Protein AF-0000000086845018 (afdb_homodimer)

Organism: NCBI:txid72228

Structure (mmCIF, N/CA/C/O backbone):
data_AF-0000000086845018-model_v1
#
loop_
_entity.id
_entity.type
_entity.pdbx_description
1 polymer 'Small secreted protein'
#
loop_
_atom_site.group_PDB
_atom_site.id
_atom_site.type_symbol
_atom_site.label_atom_id
_atom_site.label_alt_id
_atom_site.label_comp_id
_atom_site.label_asym_id
_atom_site.label_entity_id
_atom_site.label_seq_id
_atom_site.pdbx_PDB_ins_code
_atom_site.Cartn_x
_atom_site.Cartn_y
_atom_site.Cartn_z
_atom_site.occupancy
_atom_site.B_iso_or_equiv
_atom_site.auth_seq_id
_atom_site.auth_comp_id
_atom_site.auth_asym_id
_atom_site.auth_atom_id
_atom_site.pdbx_PDB_model_num
ATOM 1 N N . MET A 1 1 ? -62.75 -38.438 -26.125 1 35.56 1 MET A N 1
ATOM 2 C CA . MET A 1 1 ? -61.312 -38.594 -26.266 1 35.56 1 MET A CA 1
ATOM 3 C C . MET A 1 1 ? -60.562 -37.438 -25.562 1 35.56 1 MET A C 1
ATOM 5 O O . MET A 1 1 ? -60.75 -36.281 -25.906 1 35.56 1 MET A O 1
ATOM 9 N N . GLN A 1 2 ? -60.656 -37.469 -24.172 1 40.5 2 GLN A N 1
ATOM 10 C CA . GLN A 1 2 ? -60.094 -36.5 -23.234 1 40.5 2 GLN A CA 1
ATOM 11 C C . GLN A 1 2 ? -58.594 -36.406 -23.438 1 40.5 2 GLN A C 1
ATOM 13 O O . GLN A 1 2 ? -57.875 -37.406 -23.422 1 40.5 2 GLN A O 1
ATOM 18 N N . LEU A 1 3 ? -58.156 -35.562 -24.469 1 45.41 3 LEU A N 1
ATOM 19 C CA . LEU A 1 3 ? -56.781 -35.188 -24.781 1 45.41 3 LEU A CA 1
ATOM 20 C C . LEU A 1 3 ? -56.031 -34.75 -23.547 1 45.41 3 LEU A C 1
ATOM 22 O O . LEU A 1 3 ? -56.406 -33.75 -22.922 1 45.41 3 LEU A O 1
ATOM 26 N N . THR A 1 4 ? -55.562 -35.656 -22.719 1 43.97 4 THR A N 1
ATOM 27 C CA . THR A 1 4 ? -54.656 -35.469 -21.578 1 43.97 4 THR A CA 1
ATOM 28 C C . THR A 1 4 ? -53.406 -34.688 -22 1 43.97 4 THR A C 1
ATOM 30 O O . THR A 1 4 ? -52.625 -35.188 -22.828 1 43.97 4 THR A O 1
ATOM 33 N N . GLN A 1 5 ? -53.469 -33.406 -22.188 1 47.84 5 GLN A N 1
ATOM 34 C CA . GLN A 1 5 ? -52.312 -32.531 -22.391 1 47.84 5 GLN A CA 1
ATOM 35 C C . GLN A 1 5 ? -51.25 -32.781 -21.328 1 47.84 5 GLN A C 1
ATOM 37 O O . GLN A 1 5 ? -51.531 -32.625 -20.125 1 47.84 5 GLN A O 1
ATOM 42 N N . THR A 1 6 ? -50.406 -33.781 -21.531 1 43.41 6 THR A N 1
ATOM 43 C CA . THR A 1 6 ? -49.25 -34 -20.688 1 43.41 6 THR A CA 1
ATOM 44 C C . THR A 1 6 ? -48.344 -32.781 -20.703 1 43.41 6 THR A C 1
ATOM 46 O O . THR A 1 6 ? -47.906 -32.344 -21.766 1 43.41 6 THR A O 1
ATOM 49 N N . LEU A 1 7 ? -48.562 -31.828 -19.828 1 48.97 7 LEU A N 1
ATOM 50 C CA . LEU A 1 7 ? -47.656 -30.719 -19.594 1 48.97 7 LEU A CA 1
ATOM 51 C C . LEU A 1 7 ? -46.25 -31.234 -19.328 1 48.97 7 LEU A C 1
ATOM 53 O O . LEU A 1 7 ? -46.031 -32.031 -18.422 1 48.97 7 LEU A O 1
ATOM 57 N N . LEU A 1 8 ? -45.469 -31.469 -20.391 1 46.47 8 LEU A N 1
ATOM 58 C CA . LEU A 1 8 ? -44.031 -31.766 -20.281 1 46.47 8 LEU A CA 1
ATOM 59 C C . LEU A 1 8 ? -43.344 -30.734 -19.406 1 46.47 8 LEU A C 1
ATOM 61 O O . LEU A 1 8 ? -43.281 -29.562 -19.766 1 46.47 8 LEU A O 1
ATOM 65 N N . ALA A 1 9 ? -43.312 -30.875 -18.062 1 46.66 9 ALA A N 1
ATOM 66 C CA . ALA A 1 9 ? -42.469 -30.062 -17.188 1 46.66 9 ALA A CA 1
ATOM 67 C C . ALA A 1 9 ? -41 -30.219 -17.516 1 46.66 9 ALA A C 1
ATOM 69 O O . ALA A 1 9 ? -40.438 -31.312 -17.391 1 46.66 9 ALA A O 1
ATOM 70 N N . ALA A 1 10 ? -40.5 -29.547 -18.578 1 44.91 10 ALA A N 1
ATOM 71 C CA . ALA A 1 10 ? -39.062 -29.469 -18.766 1 44.91 10 ALA A CA 1
ATOM 72 C C . ALA A 1 10 ? -38.375 -29.062 -17.484 1 44.91 10 ALA A C 1
ATOM 74 O O . ALA A 1 10 ? -38.625 -27.984 -16.938 1 44.91 10 ALA A O 1
ATOM 75 N N . LEU A 1 11 ? -37.938 -30.031 -16.641 1 42.19 11 LEU A N 1
ATOM 76 C CA . LEU A 1 11 ? -37.062 -29.75 -15.516 1 42.19 11 LEU A CA 1
ATOM 77 C C . LEU A 1 11 ? -35.812 -29.016 -15.977 1 42.19 11 LEU A C 1
ATOM 79 O O . LEU A 1 11 ? -35 -29.578 -16.719 1 42.19 11 LEU A O 1
ATOM 83 N N . LEU A 1 12 ? -35.844 -27.734 -16.234 1 43.97 12 LEU A N 1
ATOM 84 C CA . LEU A 1 12 ? -34.594 -26.984 -16.391 1 43.97 12 LEU A CA 1
ATOM 85 C C . LEU A 1 12 ? -33.594 -27.359 -15.297 1 43.97 12 LEU A C 1
ATOM 87 O O . LEU A 1 12 ? -33.844 -27.109 -14.109 1 43.97 12 LEU A O 1
ATOM 91 N N . ALA A 1 13 ? -32.906 -28.516 -15.398 1 39.19 13 ALA A N 1
ATOM 92 C CA . ALA A 1 13 ? -31.75 -28.797 -14.539 1 39.19 13 ALA A CA 1
ATOM 93 C C . ALA A 1 13 ? -30.891 -27.562 -14.336 1 39.19 13 ALA A C 1
ATOM 95 O O . ALA A 1 13 ? -30.469 -26.922 -15.297 1 39.19 13 ALA A O 1
ATOM 96 N N . ALA A 1 14 ? -31.078 -26.828 -13.305 1 45.91 14 ALA A N 1
ATOM 97 C CA . ALA A 1 14 ? -30.125 -25.797 -12.875 1 45.91 14 ALA A CA 1
ATOM 98 C C . ALA A 1 14 ? -28.688 -26.234 -13.109 1 45.91 14 ALA A C 1
ATOM 100 O O . ALA A 1 14 ? -28.25 -27.25 -12.562 1 45.91 14 ALA A O 1
ATOM 101 N N . ILE A 1 15 ? -28.109 -26.25 -14.289 1 44.25 15 ILE A N 1
ATOM 102 C CA . ILE A 1 15 ? -26.656 -26.438 -14.414 1 44.25 15 ILE A CA 1
ATOM 103 C C . ILE A 1 15 ? -25.969 -25.906 -13.156 1 44.25 15 ILE A C 1
ATOM 105 O O . ILE A 1 15 ? -26.172 -24.75 -12.766 1 44.25 15 ILE A O 1
ATOM 109 N N . PRO A 1 16 ? -25.422 -26.766 -12.289 1 45.19 16 PRO A N 1
ATOM 110 C CA . PRO A 1 16 ? -24.672 -26.203 -11.156 1 45.19 16 PRO A CA 1
ATOM 111 C C . PRO A 1 16 ? -23.719 -25.078 -11.578 1 45.19 16 PRO A C 1
ATOM 113 O O . PRO A 1 16 ? -23 -25.219 -12.578 1 45.19 16 PRO A O 1
ATOM 116 N N . ALA A 1 17 ? -24.109 -23.875 -11.5 1 45.34 17 ALA A N 1
ATOM 117 C CA . ALA A 1 17 ? -23.141 -22.781 -11.648 1 45.34 17 ALA A CA 1
ATOM 118 C C . ALA A 1 17 ? -21.75 -23.234 -11.203 1 45.34 17 ALA A C 1
ATOM 120 O O . ALA A 1 17 ? -21.578 -23.75 -10.094 1 45.34 17 ALA A O 1
ATOM 121 N N . LEU A 1 18 ? -20.859 -23.875 -12.039 1 45.5 18 LEU A N 1
ATOM 122 C CA . LEU A 1 18 ? -19.469 -24.047 -11.656 1 45.5 18 LEU A CA 1
ATOM 123 C C . LEU A 1 18 ? -19.062 -23 -10.609 1 45.5 18 LEU A C 1
ATOM 125 O O . LEU A 1 18 ? -19.203 -21.797 -10.836 1 45.5 18 LEU A O 1
ATOM 129 N N . ALA A 1 19 ? -19.172 -23.281 -9.391 1 46.25 19 ALA A N 1
ATOM 130 C CA . ALA A 1 19 ? -18.859 -22.453 -8.227 1 46.25 19 ALA A CA 1
ATOM 131 C C . ALA A 1 19 ? -17.578 -21.656 -8.445 1 46.25 19 ALA A C 1
ATOM 133 O O . ALA A 1 19 ? -16.531 -22.234 -8.781 1 46.25 19 ALA A O 1
ATOM 134 N N . ALA A 1 20 ? -17.562 -20.422 -8.945 1 52.28 20 ALA A N 1
ATOM 135 C CA . ALA A 1 20 ? -16.391 -19.547 -9.016 1 52.28 20 ALA A CA 1
ATOM 136 C C . ALA A 1 20 ? -15.492 -19.734 -7.797 1 52.28 20 ALA A C 1
ATOM 138 O O . ALA A 1 20 ? -15.977 -19.891 -6.676 1 52.28 20 ALA A O 1
ATOM 139 N N . PRO A 1 21 ? -14.25 -20.328 -7.996 1 59.97 21 PRO A N 1
ATOM 140 C CA . PRO A 1 21 ? -13.352 -20.547 -6.867 1 59.97 21 PRO A CA 1
ATOM 141 C C . PRO A 1 21 ? -13.484 -19.484 -5.785 1 59.97 21 PRO A C 1
ATOM 143 O O . PRO A 1 21 ? -13.805 -18.328 -6.09 1 59.97 21 PRO A O 1
ATOM 146 N N . SER A 1 22 ? -13.648 -19.938 -4.602 1 76.62 22 SER A N 1
ATOM 147 C CA . SER A 1 22 ? -13.859 -19.109 -3.416 1 76.62 22 SER A CA 1
ATOM 148 C C . SER A 1 22 ? -12.836 -18 -3.33 1 76.62 22 SER A C 1
ATOM 150 O O . SER A 1 22 ? -11.688 -18.156 -3.762 1 76.62 22 SER A O 1
ATOM 152 N N . GLN A 1 23 ? -13.219 -16.766 -3.336 1 89.12 23 GLN A N 1
ATOM 153 C CA . GLN A 1 23 ? -12.383 -15.594 -3.086 1 89.12 23 GLN A CA 1
ATOM 154 C C . GLN A 1 23 ? -12.453 -15.172 -1.622 1 89.12 23 GLN A C 1
ATOM 156 O O . GLN A 1 23 ? -13.461 -15.391 -0.954 1 89.12 23 GLN A O 1
ATOM 161 N N . LEU A 1 24 ? -11.234 -14.852 -1.092 1 96 24 LEU A N 1
ATOM 162 C CA . LEU A 1 24 ? -11.133 -14.352 0.274 1 96 24 LEU A CA 1
ATOM 163 C C . LEU A 1 24 ? -10.898 -12.844 0.284 1 96 24 LEU A C 1
ATOM 165 O O . LEU A 1 24 ? -9.875 -12.367 -0.208 1 96 24 LEU A O 1
ATOM 169 N N . SER A 1 25 ? -11.906 -12.148 0.771 1 97.62 25 SER A N 1
ATOM 170 C CA . SER A 1 25 ? -11.656 -10.719 0.967 1 97.62 25 SER A CA 1
ATOM 171 C C . SER A 1 25 ? -10.648 -10.484 2.088 1 97.62 25 SER A C 1
ATOM 173 O O . SER A 1 25 ? -10.828 -10.977 3.203 1 97.62 25 SER A O 1
ATOM 175 N N . MET A 1 26 ? -9.648 -9.633 1.806 1 98.56 26 MET A N 1
ATOM 176 C CA . MET A 1 26 ? -8.625 -9.359 2.809 1 98.56 26 MET A CA 1
ATOM 177 C C . MET A 1 26 ? -8.93 -8.07 3.566 1 98.56 26 MET A C 1
ATOM 179 O O . MET A 1 26 ? -8.164 -7.656 4.438 1 98.56 26 MET A O 1
ATOM 183 N N . MET A 1 27 ? -10.078 -7.488 3.273 1 98.5 27 MET A N 1
ATOM 184 C CA . MET A 1 27 ? -10.445 -6.27 3.992 1 98.5 27 MET A CA 1
ATOM 185 C C . MET A 1 27 ? -10.883 -6.59 5.418 1 98.5 27 MET A C 1
ATOM 187 O O . MET A 1 27 ? -11.57 -7.586 5.652 1 98.5 27 MET A O 1
ATOM 191 N N . ALA A 1 28 ? -10.422 -5.762 6.305 1 98.06 28 ALA A N 1
ATOM 192 C CA . ALA A 1 28 ? -10.828 -5.93 7.695 1 98.06 28 ALA A CA 1
ATOM 193 C C . ALA A 1 28 ? -12.25 -5.418 7.922 1 98.06 28 ALA A C 1
ATOM 195 O O . ALA A 1 28 ? -12.648 -4.41 7.34 1 98.06 28 ALA A O 1
ATOM 196 N N . ALA A 1 29 ? -12.93 -6.18 8.797 1 96.06 29 ALA A N 1
ATOM 197 C CA . ALA A 1 29 ? -14.219 -5.672 9.273 1 96.06 29 ALA A CA 1
ATOM 198 C C . ALA A 1 29 ? -14.023 -4.641 10.375 1 96.06 29 ALA A C 1
ATOM 200 O O . ALA A 1 29 ? -14.227 -4.938 11.555 1 96.06 29 ALA A O 1
ATOM 201 N N . ALA A 1 30 ? -13.672 -3.479 10.062 1 97.31 30 ALA A N 1
ATOM 202 C CA . ALA A 1 30 ? -13.359 -2.398 10.992 1 97.31 30 ALA A CA 1
ATOM 203 C C . ALA A 1 30 ? -13.602 -1.034 10.352 1 97.31 30 ALA A C 1
ATOM 205 O O . ALA A 1 30 ? -13.664 -0.92 9.125 1 97.31 30 ALA A O 1
ATOM 206 N N . PRO A 1 31 ? -13.82 0.005 11.188 1 97.19 31 PRO A N 1
ATOM 207 C CA . PRO A 1 31 ? -13.945 1.344 10.602 1 97.19 31 PRO A CA 1
ATOM 208 C C . PRO A 1 31 ? -12.688 1.777 9.844 1 97.19 31 PRO A C 1
ATOM 210 O O . PRO A 1 31 ? -11.594 1.281 10.125 1 97.19 31 PRO A O 1
ATOM 213 N N . GLU A 1 32 ? -12.922 2.668 8.891 1 98.19 32 GLU A N 1
ATOM 214 C CA . GLU A 1 32 ? -11.773 3.289 8.242 1 98.19 32 GLU A CA 1
ATOM 215 C C . GLU A 1 32 ? -10.883 4.004 9.258 1 98.19 32 GLU A C 1
ATOM 217 O O . GLU A 1 32 ? -11.383 4.621 10.203 1 98.19 32 GLU A O 1
ATOM 222 N N . TRP A 1 33 ? -9.594 3.883 9.008 1 98.75 33 TRP A N 1
ATOM 223 C CA . TRP A 1 33 ? -8.641 4.699 9.758 1 98.75 33 TRP A CA 1
ATOM 224 C C . TRP A 1 33 ? -8.523 6.094 9.148 1 98.75 33 TRP A C 1
ATOM 226 O O . TRP A 1 33 ? -8.422 6.238 7.93 1 98.75 33 TRP A O 1
ATOM 236 N N . THR A 1 34 ? -8.523 7.094 10.008 1 98.62 34 THR A N 1
ATOM 237 C CA . THR A 1 34 ? -8.273 8.453 9.539 1 98.62 34 THR A CA 1
ATOM 238 C C . THR A 1 34 ? -6.844 8.883 9.859 1 98.62 34 THR A C 1
ATOM 240 O O . THR A 1 34 ? -6.371 8.703 10.984 1 98.62 34 THR A O 1
ATOM 243 N N . ILE A 1 35 ? -6.156 9.328 8.797 1 98.81 35 ILE A N 1
ATOM 244 C CA . ILE A 1 35 ? -4.883 10.008 8.992 1 98.81 35 ILE A CA 1
ATOM 245 C C . ILE A 1 35 ? -5.129 11.5 9.227 1 98.81 35 ILE A C 1
ATOM 247 O O . ILE A 1 35 ? -5.547 12.219 8.312 1 98.81 35 ILE A O 1
ATOM 251 N N . GLU A 1 36 ? -4.797 11.906 10.461 1 98.62 36 GLU A N 1
ATOM 252 C CA . GLU A 1 36 ? -5.184 13.25 10.867 1 98.62 36 GLU A CA 1
ATOM 253 C C . GLU A 1 36 ? -3.996 14.211 10.805 1 98.62 36 GLU A C 1
ATOM 255 O O . GLU A 1 36 ? -2.881 13.852 11.188 1 98.62 36 GLU A O 1
ATOM 260 N N . LYS A 1 37 ? -4.309 15.414 10.273 1 98.31 37 LYS A N 1
ATOM 261 C CA . LYS A 1 37 ? -3.404 16.562 10.32 1 98.31 37 LYS A CA 1
ATOM 262 C C . LYS A 1 37 ? -2.049 16.219 9.711 1 98.31 37 LYS A C 1
ATOM 264 O O . LYS A 1 37 ? -1.006 16.562 10.273 1 98.31 37 LYS A O 1
ATOM 269 N N . LEU A 1 38 ? -2.109 15.547 8.609 1 98.62 38 LEU A N 1
ATOM 270 C CA . LEU A 1 38 ? -0.862 15.156 7.969 1 98.62 38 LEU A CA 1
ATOM 271 C C . LEU A 1 38 ? -0.199 16.344 7.293 1 98.62 38 LEU A C 1
ATOM 273 O O . LEU A 1 38 ? -0.868 17.141 6.617 1 98.62 38 LEU A O 1
ATOM 277 N N . SER A 1 39 ? 1.074 16.484 7.48 1 98.81 39 SER A N 1
ATOM 278 C CA . SER A 1 39 ? 1.925 17.422 6.77 1 98.81 39 SER A CA 1
ATOM 279 C C . SER A 1 39 ? 3.312 16.844 6.52 1 98.81 39 SER A C 1
ATOM 281 O O . SER A 1 39 ? 3.734 15.914 7.207 1 98.81 39 SER A O 1
ATOM 283 N N . ARG A 1 40 ? 3.941 17.328 5.535 1 98.81 40 ARG A N 1
ATOM 284 C CA . ARG A 1 40 ? 5.332 16.984 5.25 1 98.81 40 ARG A CA 1
ATOM 285 C C . ARG A 1 40 ? 6.203 18.234 5.188 1 98.81 40 ARG A C 1
ATOM 287 O O . ARG A 1 40 ? 5.902 19.172 4.449 1 98.81 40 ARG A O 1
ATOM 294 N N . ALA A 1 41 ? 7.234 18.203 5.973 1 98.31 41 ALA A N 1
ATOM 295 C CA . ALA A 1 41 ? 8.234 19.266 5.918 1 98.31 41 ALA A CA 1
ATOM 296 C C . ALA A 1 41 ? 9.594 18.734 5.48 1 98.31 41 ALA A C 1
ATOM 298 O O . ALA A 1 41 ? 10.062 17.719 6.004 1 98.31 41 ALA A O 1
ATOM 299 N N . CYS A 1 42 ? 10.156 19.453 4.504 1 97.81 42 CYS A N 1
ATOM 300 C CA . CYS A 1 42 ? 11.492 19.094 4.055 1 97.81 42 CYS A CA 1
ATOM 301 C C . CYS A 1 42 ? 12.477 20.219 4.332 1 97.81 42 CYS A C 1
ATOM 303 O O . CYS A 1 42 ? 12.141 21.406 4.168 1 97.81 42 CYS A O 1
ATOM 305 N N . ILE A 1 43 ? 13.641 19.797 4.801 1 95.44 43 ILE A N 1
ATOM 306 C CA . ILE A 1 43 ? 14.648 20.797 5.094 1 95.44 43 ILE A CA 1
ATOM 307 C C . ILE A 1 43 ? 15.297 21.266 3.793 1 95.44 43 ILE A C 1
ATOM 309 O O . ILE A 1 43 ? 14.992 20.75 2.717 1 95.44 43 ILE A O 1
ATOM 313 N N . LYS A 1 44 ? 16.188 22.188 4.031 1 87 44 LYS A N 1
ATOM 314 C CA . LYS A 1 44 ? 16.844 22.797 2.873 1 87 44 LYS A CA 1
ATOM 315 C C . LYS A 1 44 ? 17.578 21.75 2.045 1 87 44 LYS A C 1
ATOM 317 O O . LYS A 1 44 ? 18.141 20.797 2.596 1 87 44 LYS A O 1
ATOM 322 N N . HIS A 1 45 ? 17.547 21.766 0.815 1 91.94 45 HIS A N 1
ATOM 323 C CA . HIS A 1 45 ? 18.156 20.953 -0.225 1 91.94 45 HIS A CA 1
ATOM 324 C C . HIS A 1 45 ? 17.531 19.562 -0.266 1 91.94 45 HIS A C 1
ATOM 326 O O . HIS A 1 45 ? 18.125 18.625 -0.829 1 91.94 45 HIS A O 1
ATOM 332 N N . ASP A 1 46 ? 16.391 19.359 0.448 1 96.69 46 ASP A N 1
ATOM 333 C CA . ASP A 1 46 ? 15.594 18.156 0.311 1 96.69 46 ASP A CA 1
ATOM 334 C C . ASP A 1 46 ? 16.391 16.906 0.714 1 96.69 46 ASP A C 1
ATOM 336 O O . ASP A 1 46 ? 16.328 15.875 0.048 1 96.69 46 ASP A O 1
ATOM 340 N N . GLU A 1 47 ? 17.266 17.016 1.816 1 96.94 47 GLU A N 1
ATOM 341 C CA . GLU A 1 47 ? 18.062 15.898 2.32 1 96.94 47 GLU A CA 1
ATOM 342 C C . GLU A 1 47 ? 17.281 15.055 3.314 1 96.94 47 GLU A C 1
ATOM 344 O O . GLU A 1 47 ? 17.609 13.891 3.553 1 96.94 47 GLU A O 1
ATOM 349 N N . LEU A 1 48 ? 16.328 15.781 3.908 1 98.06 48 LEU A N 1
ATOM 350 C CA . LEU A 1 48 ? 15.531 15.172 4.961 1 98.06 48 LEU A CA 1
ATOM 351 C C . LEU A 1 48 ? 14.102 15.711 4.941 1 98.06 48 LEU A C 1
ATOM 353 O O . LEU A 1 48 ? 13.898 16.922 4.879 1 98.06 48 LEU A O 1
ATOM 357 N N . CYS A 1 49 ? 13.141 14.828 4.938 1 98.69 49 CYS A N 1
ATOM 358 C CA . CYS A 1 49 ? 11.742 15.211 5.078 1 98.69 49 CYS A CA 1
ATOM 359 C C . CYS A 1 49 ? 11.109 14.547 6.293 1 98.69 49 CYS A C 1
ATOM 361 O O . CYS A 1 49 ? 11.391 13.383 6.578 1 98.69 49 CYS A O 1
ATOM 363 N N . THR A 1 50 ? 10.32 15.281 6.977 1 98.69 50 THR A N 1
ATOM 364 C CA . THR A 1 50 ? 9.57 14.75 8.109 1 98.69 50 THR A CA 1
ATOM 365 C C . THR A 1 50 ? 8.07 14.781 7.828 1 98.69 50 THR A C 1
ATOM 367 O O . THR A 1 50 ? 7.504 15.852 7.57 1 98.69 50 THR A O 1
ATOM 370 N N . TRP A 1 51 ? 7.48 13.625 7.805 1 98.88 51 TRP A N 1
ATOM 371 C CA . TRP A 1 51 ? 6.027 13.484 7.797 1 98.88 51 TRP A CA 1
ATOM 372 C C . TRP A 1 51 ? 5.469 13.508 9.211 1 98.88 51 TRP A C 1
ATOM 374 O O . TRP A 1 51 ? 5.91 12.742 10.078 1 98.88 51 TRP A O 1
ATOM 384 N N . THR A 1 52 ? 4.52 14.391 9.43 1 98.94 52 THR A N 1
ATOM 385 C CA . THR A 1 52 ? 3.869 14.5 10.734 1 98.94 52 THR A CA 1
ATOM 386 C C . THR A 1 52 ? 2.365 14.273 10.609 1 98.94 52 THR A C 1
ATOM 388 O O . THR A 1 52 ? 1.705 14.898 9.781 1 98.94 52 THR A O 1
ATOM 391 N N . PHE A 1 53 ? 1.863 13.352 11.406 1 98.88 53 PHE A N 1
ATOM 392 C CA . PHE A 1 53 ? 0.436 13.055 11.375 1 98.88 53 PHE A CA 1
ATOM 393 C C . PHE A 1 53 ? 0.015 12.289 12.625 1 98.88 53 PHE A C 1
ATOM 395 O O . PHE A 1 53 ? 0.844 11.984 13.484 1 98.88 53 PHE A O 1
ATOM 402 N N . ALA A 1 54 ? -1.309 12.055 12.734 1 98.88 54 ALA A N 1
ATOM 403 C CA . ALA A 1 54 ? -1.856 11.188 13.773 1 98.88 54 ALA A CA 1
ATOM 404 C C . ALA A 1 54 ? -2.701 10.07 13.172 1 98.88 54 ALA A C 1
ATOM 406 O O . ALA A 1 54 ? -3.387 10.273 12.172 1 98.88 54 ALA A O 1
ATOM 407 N N . ILE A 1 55 ? -2.59 8.953 13.82 1 98.81 55 ILE A N 1
ATOM 408 C CA . ILE A 1 55 ? -3.32 7.77 13.375 1 98.81 55 ILE A CA 1
ATOM 409 C C . ILE A 1 55 ? -4.551 7.562 14.25 1 98.81 55 ILE A C 1
ATOM 411 O O . ILE A 1 55 ? -4.43 7.336 15.461 1 98.81 55 ILE A O 1
ATOM 415 N N . ASN A 1 56 ? -5.695 7.695 13.617 1 98.56 56 ASN A N 1
ATOM 416 C CA . ASN A 1 56 ? -6.977 7.445 14.273 1 98.56 56 ASN A CA 1
ATOM 417 C C . ASN A 1 56 ? -7.68 6.23 13.688 1 98.56 56 ASN A C 1
ATOM 419 O O . ASN A 1 56 ? -8.383 6.344 12.68 1 98.56 56 ASN A O 1
ATOM 423 N N . ASN A 1 57 ? -7.473 5.137 14.352 1 98.12 57 ASN A N 1
ATOM 424 C CA . ASN A 1 57 ? -8.102 3.92 13.852 1 98.12 57 ASN A CA 1
ATOM 425 C C . ASN A 1 57 ? -9.531 3.768 14.383 1 98.12 57 ASN A C 1
ATOM 427 O O . ASN A 1 57 ? -10.203 2.777 14.086 1 98.12 57 ASN A O 1
ATOM 431 N N . ARG A 1 58 ? -9.93 4.613 15.141 1 96.38 58 ARG A N 1
ATOM 432 C CA . ARG A 1 58 ? -11.281 4.758 15.664 1 96.38 58 ARG A CA 1
ATOM 433 C C . ARG A 1 58 ? -11.617 3.629 16.641 1 96.38 58 ARG A C 1
ATOM 435 O O . ARG A 1 58 ? -12.789 3.336 16.875 1 96.38 58 ARG A O 1
ATOM 442 N N . GLN A 1 59 ? -10.609 2.916 17.078 1 96.06 59 GLN A N 1
ATOM 443 C CA . GLN A 1 59 ? -10.828 1.807 18 1 96.06 59 GLN A CA 1
ATOM 444 C C . GLN A 1 59 ? -9.969 1.954 19.25 1 96.06 59 GLN A C 1
ATOM 446 O O . GLN A 1 59 ? -10.109 1.183 20.203 1 96.06 59 GLN A O 1
ATOM 451 N N . SER A 1 60 ? -9.086 2.789 19.281 1 95.75 60 SER A N 1
ATOM 452 C CA . SER A 1 60 ? -8.188 3.09 20.391 1 95.75 60 SER A CA 1
ATOM 453 C C . SER A 1 60 ? -7.754 4.551 20.375 1 95.75 60 SER A C 1
ATOM 455 O O . SER A 1 60 ? -8.195 5.324 19.516 1 95.75 60 SER A O 1
ATOM 457 N N . ALA A 1 61 ? -6.965 4.988 21.375 1 97.06 61 ALA A N 1
ATOM 458 C CA . ALA A 1 61 ? -6.484 6.367 21.438 1 97.06 61 ALA A CA 1
ATOM 459 C C . ALA A 1 61 ? -5.734 6.75 20.172 1 97.06 61 ALA A C 1
ATOM 461 O O . ALA A 1 61 ? -5.023 5.926 19.578 1 97.06 61 ALA A O 1
ATOM 462 N N . VAL A 1 62 ? -5.977 7.949 19.75 1 98.38 62 VAL A N 1
ATOM 463 C CA . VAL A 1 62 ? -5.277 8.492 18.594 1 98.38 62 VAL A CA 1
ATOM 464 C C . VAL A 1 62 ? -3.771 8.508 18.859 1 98.38 62 VAL A C 1
ATOM 466 O O . VAL A 1 62 ? -3.332 8.875 19.953 1 98.38 62 VAL A O 1
ATOM 469 N N . THR A 1 63 ? -2.908 8.078 17.891 1 98.81 63 THR A N 1
ATOM 470 C CA . THR A 1 63 ? -1.463 7.973 18.062 1 98.81 63 THR A CA 1
ATOM 471 C C . THR A 1 63 ? -0.744 8.992 17.172 1 98.81 63 THR A C 1
ATOM 473 O O . THR A 1 63 ? -0.808 8.906 15.945 1 98.81 63 THR A O 1
ATOM 476 N N . PRO A 1 64 ? -0.063 9.984 17.781 1 98.88 64 PRO A N 1
ATOM 477 C CA . PRO A 1 64 ? 0.777 10.844 16.953 1 98.88 64 PRO A CA 1
ATOM 478 C C . PRO A 1 64 ? 1.941 10.102 16.297 1 98.88 64 PRO A C 1
ATOM 480 O O . PRO A 1 64 ? 2.469 9.148 16.891 1 98.88 64 PRO A O 1
ATOM 483 N N . CYS A 1 65 ? 2.369 10.547 15.164 1 98.88 65 CYS A N 1
ATOM 484 C CA . CYS A 1 65 ? 3.428 9.852 14.438 1 98.88 65 CYS A CA 1
ATOM 485 C C . CYS A 1 65 ? 4.309 10.844 13.688 1 98.88 65 CYS A C 1
ATOM 487 O O . CYS A 1 65 ? 3.809 11.789 13.078 1 98.88 65 CYS A O 1
ATOM 489 N N . LYS A 1 66 ? 5.594 10.641 13.75 1 98.88 66 LYS A N 1
ATOM 490 C CA . LYS A 1 66 ? 6.594 11.25 12.875 1 98.88 66 LYS A CA 1
ATOM 491 C C . LYS A 1 66 ? 7.324 10.195 12.055 1 98.88 66 LYS A C 1
ATOM 493 O O . LYS A 1 66 ? 7.797 9.195 12.594 1 98.88 66 LYS A O 1
ATOM 498 N N . HIS A 1 67 ? 7.332 10.391 10.805 1 98.81 67 HIS A N 1
ATOM 499 C CA . HIS A 1 67 ? 8.023 9.523 9.852 1 98.81 67 HIS A CA 1
ATOM 500 C C . HIS A 1 67 ? 9.07 10.305 9.062 1 98.81 67 HIS A C 1
ATOM 502 O O . HIS A 1 67 ? 8.727 11.117 8.203 1 98.81 67 HIS A O 1
ATOM 508 N N . VAL A 1 68 ? 10.344 10 9.367 1 98.69 68 VAL A N 1
ATOM 509 C CA . VAL A 1 68 ? 11.453 10.742 8.781 1 98.69 68 VAL A CA 1
ATOM 510 C C . VAL A 1 68 ? 12.016 9.977 7.586 1 98.69 68 VAL A C 1
ATOM 512 O O . VAL A 1 68 ? 12.289 8.773 7.68 1 98.69 68 VAL A O 1
ATOM 515 N N . VAL A 1 69 ? 12.133 10.68 6.48 1 98.56 69 VAL A N 1
ATOM 516 C CA . VAL A 1 69 ? 12.656 10.109 5.238 1 98.56 69 VAL A CA 1
ATOM 517 C C . VAL A 1 69 ? 13.93 10.859 4.832 1 98.56 69 VAL A C 1
ATOM 519 O O . VAL A 1 69 ? 13.914 12.078 4.68 1 98.56 69 VAL A O 1
ATOM 522 N N . LYS A 1 70 ? 14.977 10.133 4.633 1 97.88 70 LYS A N 1
ATOM 523 C CA . LYS A 1 70 ? 16.25 10.703 4.219 1 97.88 70 LYS A CA 1
ATOM 524 C C . LYS A 1 70 ? 16.484 10.516 2.719 1 97.88 70 LYS A C 1
ATOM 526 O O . LYS A 1 70 ? 16.031 9.531 2.137 1 97.88 70 LYS A O 1
ATOM 531 N N . ALA A 1 71 ? 17.219 11.469 2.188 1 97.75 71 ALA A N 1
ATOM 532 C CA . ALA A 1 71 ? 17.672 11.297 0.811 1 97.75 71 ALA A CA 1
ATOM 533 C C . ALA A 1 71 ? 18.547 10.055 0.677 1 97.75 71 ALA A C 1
ATOM 535 O O . ALA A 1 71 ? 19.188 9.633 1.644 1 97.75 71 ALA A O 1
ATOM 536 N N . THR A 1 72 ? 18.438 9.43 -0.475 1 94.81 72 THR A N 1
ATOM 537 C CA . THR A 1 72 ? 19.359 8.352 -0.84 1 94.81 72 THR A CA 1
ATOM 538 C C . THR A 1 72 ? 20.312 8.797 -1.933 1 94.81 72 THR A C 1
ATOM 540 O O . THR A 1 72 ? 20.297 9.961 -2.35 1 94.81 72 THR A O 1
ATOM 543 N N . LYS A 1 73 ? 21.172 7.922 -2.34 1 92.44 73 LYS A N 1
ATOM 544 C CA . LYS A 1 73 ? 22.094 8.219 -3.434 1 92.44 73 LYS A CA 1
ATOM 545 C C . LYS A 1 73 ? 21.328 8.531 -4.719 1 92.44 73 LYS A C 1
ATOM 547 O O . LYS A 1 73 ? 21.812 9.297 -5.562 1 92.44 73 LYS A O 1
ATOM 552 N N . ASP A 1 74 ? 20.062 7.969 -4.797 1 92.75 74 ASP A N 1
ATOM 553 C CA . ASP A 1 74 ? 19.375 7.996 -6.086 1 92.75 74 ASP A CA 1
ATOM 554 C C . ASP A 1 74 ? 18.172 8.938 -6.043 1 92.75 74 ASP A C 1
ATOM 556 O O . ASP A 1 74 ? 17.562 9.219 -7.078 1 92.75 74 ASP A O 1
ATOM 560 N N . ALA A 1 75 ? 17.891 9.359 -4.832 1 96.31 75 ALA A N 1
ATOM 561 C CA . ALA A 1 75 ? 16.656 10.148 -4.742 1 96.31 75 ALA A CA 1
ATOM 562 C C . ALA A 1 75 ? 16.734 11.156 -3.602 1 96.31 75 ALA A C 1
ATOM 564 O O . ALA A 1 75 ? 17.234 10.844 -2.518 1 96.31 75 ALA A O 1
ATOM 565 N N . ARG A 1 76 ? 16.234 12.414 -3.928 1 97.75 76 ARG A N 1
ATOM 566 C CA . ARG A 1 76 ? 16.031 13.367 -2.84 1 97.75 76 ARG A CA 1
ATOM 567 C C . ARG A 1 76 ? 15 12.844 -1.847 1 97.75 76 ARG A C 1
ATOM 569 O O . ARG A 1 76 ? 14.195 11.969 -2.184 1 97.75 76 ARG A O 1
ATOM 576 N N . ALA A 1 77 ? 14.961 13.375 -0.628 1 98.5 77 ALA A N 1
ATOM 577 C CA . ALA A 1 77 ? 14.141 12.852 0.46 1 98.5 77 ALA A CA 1
ATOM 578 C C . ALA A 1 77 ? 12.656 12.883 0.098 1 98.5 77 ALA A C 1
ATOM 580 O O . ALA A 1 77 ? 11.914 11.961 0.425 1 98.5 77 ALA A O 1
ATOM 581 N N . SER A 1 78 ? 12.219 13.938 -0.557 1 98.38 78 SER A N 1
ATOM 582 C CA . SER A 1 78 ? 10.805 14.078 -0.905 1 98.38 78 SER A CA 1
ATOM 583 C C . SER A 1 78 ? 10.375 13.008 -1.904 1 98.38 78 SER A C 1
ATOM 585 O O . SER A 1 78 ? 9.18 12.82 -2.145 1 98.38 78 SER A O 1
ATOM 587 N N . ARG A 1 79 ? 11.367 12.32 -2.494 1 97.94 79 ARG A N 1
ATOM 588 C CA . ARG A 1 79 ? 11.055 11.32 -3.516 1 97.94 79 ARG A CA 1
ATOM 589 C C . ARG A 1 79 ? 11.711 9.984 -3.193 1 97.94 79 ARG A C 1
ATOM 591 O O . ARG A 1 79 ? 11.953 9.18 -4.094 1 97.94 79 ARG A O 1
ATOM 598 N N . ALA A 1 80 ? 12.133 9.805 -1.965 1 97.56 80 ALA A N 1
ATOM 599 C CA . ALA A 1 80 ? 12.805 8.578 -1.542 1 97.56 80 ALA A CA 1
ATOM 600 C C . ALA A 1 80 ? 11.852 7.668 -0.771 1 97.56 80 ALA A C 1
ATOM 602 O O . ALA A 1 80 ? 10.859 8.133 -0.205 1 97.56 80 ALA A O 1
ATOM 603 N N . ASN A 1 81 ? 12.062 6.355 -0.874 1 96.56 81 ASN A N 1
ATOM 604 C CA . ASN A 1 81 ? 11.414 5.438 0.056 1 96.56 81 ASN A CA 1
ATOM 605 C C . ASN A 1 81 ? 11.891 5.656 1.488 1 96.56 81 ASN A C 1
ATOM 607 O O . ASN A 1 81 ? 13.047 6.016 1.711 1 96.56 81 ASN A O 1
ATOM 611 N N . GLY A 1 82 ? 11.016 5.508 2.396 1 97.44 82 GLY A N 1
ATOM 612 C CA . GLY A 1 82 ? 11.359 5.805 3.777 1 97.44 82 GLY A CA 1
ATOM 613 C C . GLY A 1 82 ? 10.984 4.688 4.734 1 97.44 82 GLY A C 1
ATOM 614 O O . GLY A 1 82 ? 10.078 3.904 4.461 1 97.44 82 GLY A O 1
ATOM 615 N N . GLY A 1 83 ? 11.664 4.762 5.965 1 96.12 83 GLY A N 1
ATOM 616 C CA . GLY A 1 83 ? 11.336 3.867 7.066 1 96.12 83 GLY A CA 1
ATOM 617 C C . GLY A 1 83 ? 12.227 2.641 7.129 1 96.12 83 GLY A C 1
ATOM 618 O O . GLY A 1 83 ? 13.234 2.562 6.422 1 96.12 83 GLY A O 1
ATOM 619 N N . PRO A 1 84 ? 11.852 1.788 8.094 1 97.19 84 PRO A N 1
ATOM 620 C CA . PRO A 1 84 ? 10.625 1.861 8.898 1 97.19 84 PRO A CA 1
ATOM 621 C C . PRO A 1 84 ? 10.734 2.855 10.047 1 97.19 84 PRO A C 1
ATOM 623 O O . PRO A 1 84 ? 11.82 3.061 10.594 1 97.19 84 PRO A O 1
ATOM 626 N N . SER A 1 85 ? 9.586 3.557 10.383 1 98.56 85 SER A N 1
ATOM 627 C CA . SER A 1 85 ? 9.391 4.312 11.617 1 98.56 85 SER A CA 1
ATOM 628 C C . SER A 1 85 ? 8.445 3.584 12.57 1 98.56 85 SER A C 1
ATOM 630 O O . SER A 1 85 ? 7.5 2.922 12.125 1 98.56 85 SER A O 1
ATOM 632 N N . THR A 1 86 ? 8.711 3.721 13.875 1 98.44 86 THR A N 1
ATOM 633 C CA . THR A 1 86 ? 7.816 3.186 14.891 1 98.44 86 THR A CA 1
ATOM 634 C C . THR A 1 86 ? 7.004 4.305 15.531 1 98.44 86 THR A C 1
ATOM 636 O O . THR A 1 86 ? 7.562 5.289 16.016 1 98.44 86 THR A O 1
ATOM 639 N N . CYS A 1 87 ? 5.695 4.145 15.516 1 98.69 87 CYS A N 1
ATOM 640 C CA . CYS A 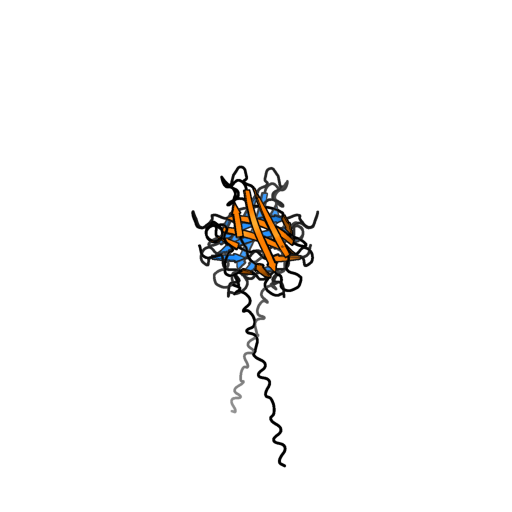1 87 ? 4.75 5.051 16.156 1 98.69 87 CYS A CA 1
ATOM 641 C C . CYS A 1 87 ? 3.822 4.293 17.094 1 98.69 87 CYS A C 1
ATOM 643 O O . CYS A 1 87 ? 2.744 3.854 16.688 1 98.69 87 CYS A O 1
ATOM 645 N N . GLY A 1 88 ? 4.141 4.293 18.359 1 98.19 88 GLY A N 1
ATOM 646 C CA . GLY A 1 88 ? 3.355 3.428 19.219 1 98.19 88 GLY A CA 1
ATOM 647 C C . GLY A 1 88 ? 3.305 1.99 18.734 1 98.19 88 GLY A C 1
ATOM 648 O O . GLY A 1 88 ? 4.344 1.38 18.469 1 98.19 88 GLY A O 1
ATOM 649 N N . ASP A 1 89 ? 2.139 1.514 18.5 1 97.69 89 ASP A N 1
ATOM 650 C CA . ASP A 1 89 ? 1.936 0.135 18.062 1 97.69 89 ASP A CA 1
ATOM 651 C C . ASP A 1 89 ? 2.043 0.018 16.547 1 97.69 89 ASP A C 1
ATOM 653 O O . ASP A 1 89 ? 1.825 -1.058 15.992 1 97.69 89 ASP A O 1
ATOM 657 N N . TYR A 1 90 ? 2.385 1.115 15.922 1 98.69 90 TYR A N 1
ATOM 658 C CA . TYR A 1 90 ? 2.377 1.123 14.469 1 98.69 90 TYR A CA 1
ATOM 659 C C . TYR A 1 90 ? 3.797 1.122 13.914 1 98.69 90 TYR A C 1
ATOM 661 O O . TYR A 1 90 ? 4.707 1.698 14.516 1 98.69 90 TYR A O 1
ATOM 669 N N . THR A 1 91 ? 3.977 0.451 12.797 1 98.69 91 THR A N 1
ATOM 670 C CA . THR A 1 91 ? 5.141 0.598 11.93 1 98.69 91 THR A CA 1
ATOM 671 C C . THR A 1 91 ? 4.762 1.308 10.633 1 98.69 91 THR A C 1
ATOM 673 O O . THR A 1 91 ? 3.75 0.977 10.008 1 98.69 91 THR A O 1
ATOM 676 N N . VAL A 1 92 ? 5.574 2.311 10.234 1 98.88 92 VAL A N 1
ATOM 677 C CA . VAL A 1 92 ? 5.289 3.105 9.047 1 98.88 92 VAL A CA 1
ATOM 678 C C . VAL A 1 92 ? 6.453 3.006 8.062 1 98.88 92 VAL A C 1
ATOM 680 O O . VAL A 1 92 ? 7.613 3.184 8.445 1 98.88 92 VAL A O 1
ATOM 683 N N . THR A 1 93 ? 6.172 2.59 6.816 1 98.44 93 THR A N 1
ATOM 684 C CA . THR A 1 93 ? 7.082 2.725 5.684 1 98.44 93 THR A CA 1
ATOM 685 C C . THR A 1 93 ? 6.449 3.559 4.574 1 98.44 93 THR A C 1
ATOM 687 O O . THR A 1 93 ? 5.25 3.848 4.617 1 98.44 93 THR A O 1
ATOM 690 N N . SER A 1 94 ? 7.285 4.031 3.676 1 98.38 94 SER A N 1
ATOM 691 C CA . SER A 1 94 ? 6.746 4.824 2.576 1 98.38 94 SER A CA 1
ATOM 692 C C . SER A 1 94 ? 7.484 4.543 1.273 1 98.38 94 SER A C 1
ATOM 694 O O . SER A 1 94 ? 8.641 4.121 1.29 1 98.38 94 SER A O 1
ATOM 696 N N . GLY A 1 95 ? 6.758 4.66 0.209 1 96.94 95 GLY A N 1
ATOM 697 C CA . GLY A 1 95 ? 7.301 4.586 -1.137 1 96.94 95 GLY A CA 1
ATOM 698 C C . GLY A 1 95 ? 6.785 5.684 -2.049 1 96.94 95 GLY A C 1
ATOM 699 O O . GLY A 1 95 ? 5.59 5.988 -2.051 1 96.94 95 GLY A O 1
ATOM 700 N N . TRP A 1 96 ? 7.73 6.324 -2.799 1 97.81 96 TRP A N 1
ATOM 701 C CA . TRP A 1 96 ? 7.391 7.367 -3.758 1 97.81 96 TRP A CA 1
ATOM 702 C C . TRP A 1 96 ? 7.285 6.797 -5.168 1 97.81 96 TRP A C 1
ATOM 704 O O . TRP A 1 96 ? 8.039 5.895 -5.539 1 97.81 96 TRP A O 1
ATOM 714 N N . SER A 1 97 ? 6.355 7.344 -5.91 1 96.56 97 SER A N 1
ATOM 715 C CA . SER A 1 97 ? 6.184 6.945 -7.301 1 96.56 97 SER A CA 1
ATOM 716 C C . SER A 1 97 ? 6.016 8.156 -8.211 1 96.56 97 SER A C 1
ATOM 718 O O . SER A 1 97 ? 5.219 9.055 -7.918 1 96.56 97 SER A O 1
ATOM 720 N N . GLY A 1 98 ? 6.758 8.195 -9.281 1 96.25 98 GLY A N 1
ATOM 721 C CA . GLY A 1 98 ? 6.613 9.195 -10.32 1 96.25 98 GLY A CA 1
ATOM 722 C C . GLY A 1 98 ? 5.996 8.648 -11.594 1 96.25 98 GLY A C 1
ATOM 723 O O . GLY A 1 98 ? 6.242 9.172 -12.68 1 96.25 98 GLY A O 1
ATOM 724 N N . GLN A 1 99 ? 5.188 7.629 -11.516 1 95.81 99 GLN A N 1
ATOM 725 C CA . GLN A 1 99 ? 4.762 6.84 -12.672 1 95.81 99 GLN A CA 1
ATOM 726 C C . GLN A 1 99 ? 3.836 7.648 -13.578 1 95.81 99 GLN A C 1
ATOM 728 O O . GLN A 1 99 ? 3.682 7.328 -14.758 1 95.81 99 GLN A O 1
ATOM 733 N N . PHE A 1 100 ? 3.264 8.672 -13.031 1 96.19 100 PHE A N 1
ATOM 734 C CA . PHE A 1 100 ? 2.299 9.438 -13.805 1 96.19 100 PHE A CA 1
ATOM 735 C C . PHE A 1 100 ? 2.961 10.656 -14.438 1 96.19 100 PHE A C 1
ATOM 737 O O . PHE A 1 100 ? 2.281 11.516 -15.008 1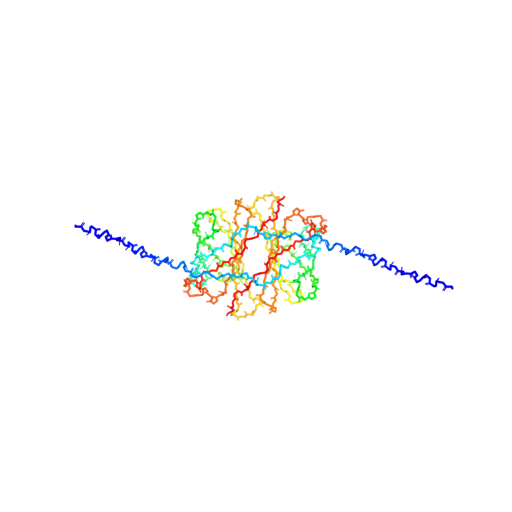 96.19 100 PHE A O 1
ATOM 744 N N . GLY A 1 101 ? 4.273 10.75 -14.281 1 94.81 101 GLY A N 1
ATOM 745 C CA . GLY A 1 101 ? 5.016 11.836 -14.906 1 94.81 101 GLY A CA 1
ATOM 746 C C . GLY A 1 101 ? 5.41 12.922 -13.922 1 94.81 101 GLY A C 1
ATOM 747 O O . GLY A 1 101 ? 4.98 12.914 -12.766 1 94.81 101 GLY A O 1
ATOM 748 N N . GLU A 1 102 ? 6.215 13.883 -14.516 1 95.56 102 GLU A N 1
ATOM 749 C CA . GLU A 1 102 ? 6.73 14.969 -13.688 1 95.56 102 GLU A CA 1
ATOM 750 C C . GLU A 1 102 ? 5.598 15.828 -13.133 1 95.56 102 GLU A C 1
ATOM 752 O O . GLU A 1 102 ? 4.656 16.156 -13.852 1 95.56 102 GLU A O 1
ATOM 757 N N . GLY A 1 103 ? 5.695 16.125 -11.852 1 95 103 GLY A N 1
ATOM 758 C CA . GLY A 1 103 ? 4.688 16.953 -11.203 1 95 103 GLY A CA 1
ATOM 759 C C . GLY A 1 103 ? 3.488 16.156 -10.719 1 95 103 GLY A C 1
ATOM 760 O O . GLY A 1 103 ? 2.605 16.703 -10.055 1 95 103 GLY A O 1
ATOM 761 N N . LYS A 1 104 ? 3.516 14.891 -11 1 96.5 104 LYS A N 1
ATOM 762 C CA . LYS A 1 104 ? 2.373 14.055 -10.648 1 96.5 104 LYS A CA 1
ATOM 763 C C . LYS A 1 104 ? 2.787 12.922 -9.711 1 96.5 104 LYS A C 1
ATOM 765 O O . LYS A 1 104 ? 2.168 11.859 -9.695 1 96.5 104 LYS A O 1
ATOM 770 N N . GLY A 1 105 ? 3.885 13.133 -9.008 1 96.5 105 GLY A N 1
ATOM 771 C CA . GLY A 1 105 ? 4.387 12.148 -8.07 1 96.5 105 GLY A CA 1
ATOM 772 C C . GLY A 1 105 ? 3.537 12.031 -6.816 1 96.5 105 GLY A C 1
ATOM 773 O O . GLY A 1 105 ? 2.84 12.977 -6.445 1 96.5 105 GLY A O 1
ATOM 774 N N . PHE A 1 106 ? 3.541 10.883 -6.238 1 97.81 106 PHE A N 1
ATOM 775 C CA . PHE A 1 106 ? 2.834 10.68 -4.98 1 97.81 106 PHE A CA 1
ATOM 776 C C . PHE A 1 106 ? 3.596 9.711 -4.078 1 97.81 106 PHE A C 1
ATOM 778 O O . PHE A 1 106 ? 4.418 8.93 -4.555 1 97.81 106 PHE A O 1
ATOM 785 N N . THR A 1 107 ? 3.41 9.836 -2.77 1 98.06 107 THR A N 1
ATOM 786 C CA . THR A 1 107 ? 3.943 8.938 -1.753 1 98.06 107 THR A CA 1
ATOM 787 C C . THR A 1 107 ? 2.826 8.117 -1.117 1 98.06 107 THR A C 1
ATOM 789 O O . THR A 1 107 ? 1.767 8.648 -0.786 1 98.06 107 THR A O 1
ATOM 792 N N . THR A 1 108 ? 3.02 6.852 -1.105 1 98.5 108 THR A N 1
ATOM 793 C CA . THR A 1 108 ? 2.158 5.969 -0.323 1 98.5 108 THR A CA 1
ATOM 794 C C . THR A 1 108 ? 2.84 5.566 0.981 1 98.5 108 THR A C 1
ATOM 796 O O . THR A 1 108 ? 4.008 5.176 0.981 1 98.5 108 THR A O 1
ATOM 799 N N . LEU A 1 109 ? 2.121 5.727 2.062 1 98.75 109 LEU A N 1
ATOM 800 C CA . LEU A 1 109 ? 2.555 5.18 3.344 1 98.75 109 LEU A CA 1
ATOM 801 C C . LEU A 1 109 ? 1.951 3.801 3.578 1 98.75 109 LEU A C 1
ATOM 803 O O . LEU A 1 109 ? 0.846 3.514 3.113 1 98.75 109 LEU A O 1
ATOM 807 N N . ALA A 1 110 ? 2.682 2.908 4.18 1 98.81 110 ALA A N 1
ATOM 808 C CA . ALA A 1 110 ? 2.162 1.698 4.812 1 98.81 110 ALA A CA 1
ATOM 809 C C . ALA A 1 110 ? 2.146 1.833 6.332 1 98.81 110 ALA A C 1
ATOM 811 O O . ALA A 1 110 ? 3.203 1.919 6.961 1 98.81 110 ALA A O 1
ATOM 812 N N . VAL A 1 111 ? 0.965 1.941 6.84 1 98.88 111 VAL A N 1
ATOM 813 C CA . VAL A 1 111 ? 0.785 2.062 8.281 1 98.88 111 VAL A CA 1
ATOM 814 C C . VAL A 1 111 ? 0.259 0.745 8.852 1 98.88 111 VAL A C 1
ATOM 816 O O . VAL A 1 111 ? -0.924 0.427 8.703 1 98.88 111 VAL A O 1
ATOM 819 N N . VAL A 1 112 ? 1.135 0.058 9.562 1 98.69 112 VAL A N 1
ATOM 820 C CA . VAL A 1 112 ? 0.803 -1.267 10.078 1 98.69 112 VAL A CA 1
ATOM 821 C C . VAL A 1 112 ? 0.477 -1.179 11.562 1 98.69 112 VAL A C 1
ATOM 823 O O . VAL A 1 112 ? 1.279 -0.674 12.352 1 98.69 112 VAL A O 1
ATOM 826 N N . ASP A 1 113 ? -0.706 -1.624 11.922 1 98.44 113 ASP A N 1
ATOM 827 C CA . ASP A 1 113 ? -1.002 -1.929 13.312 1 98.44 113 ASP A CA 1
ATOM 828 C C . ASP A 1 113 ? -0.455 -3.299 13.703 1 98.44 113 ASP A C 1
ATOM 830 O O . ASP A 1 113 ? -1.007 -4.328 13.312 1 98.44 113 ASP A O 1
ATOM 834 N N . ASN A 1 114 ? 0.559 -3.26 14.492 1 97.19 114 ASN A N 1
ATOM 835 C CA . ASN A 1 114 ? 1.278 -4.496 14.789 1 97.19 114 ASN A CA 1
ATOM 836 C C . ASN A 1 114 ? 0.479 -5.398 15.719 1 97.19 114 ASN A C 1
ATOM 838 O O . ASN A 1 114 ? 0.65 -6.617 15.711 1 97.19 114 ASN A O 1
ATOM 842 N N . LYS A 1 115 ? -0.356 -4.797 16.469 1 96 115 LYS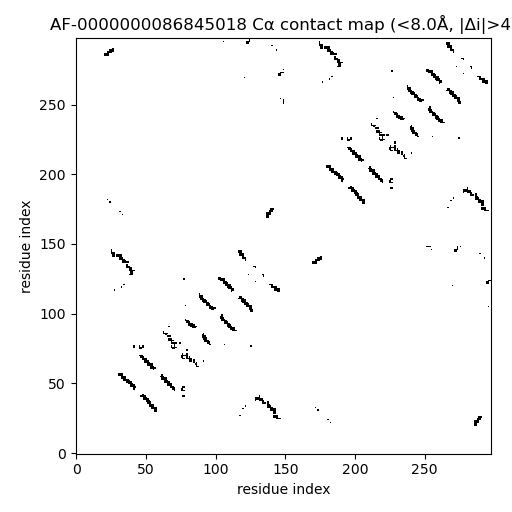 A N 1
ATOM 843 C CA . LYS A 1 115 ? -1.167 -5.582 17.406 1 96 115 LYS A CA 1
ATOM 844 C C . LYS A 1 115 ? -2.316 -6.273 16.672 1 96 115 LYS A C 1
ATOM 846 O O . LYS A 1 115 ? -2.578 -7.457 16.906 1 96 115 LYS A O 1
ATOM 851 N N . LYS A 1 116 ? -2.928 -5.59 15.812 1 95.88 116 LYS A N 1
ATOM 852 C CA . LYS A 1 116 ? -4.098 -6.125 15.117 1 95.88 116 LYS A CA 1
ATOM 853 C C . LYS A 1 116 ? -3.705 -6.805 13.812 1 95.88 116 LYS A C 1
ATOM 855 O O . LYS A 1 116 ? -4.516 -7.504 13.203 1 95.88 116 LYS A O 1
ATOM 860 N N . ARG A 1 117 ? -2.523 -6.574 13.391 1 96.56 117 ARG A N 1
ATOM 861 C CA . ARG A 1 117 ? -2.014 -7.043 12.102 1 96.56 117 ARG A CA 1
ATOM 862 C C . ARG A 1 117 ? -2.898 -6.57 10.953 1 96.56 117 ARG A C 1
ATOM 864 O O . ARG A 1 117 ? -3.346 -7.375 10.133 1 96.56 117 ARG A O 1
ATOM 871 N N . GLN A 1 118 ? -3.182 -5.355 11.023 1 98.06 118 GLN A N 1
ATOM 872 C CA . GLN A 1 118 ? -3.912 -4.625 9.992 1 98.06 118 GLN A CA 1
ATOM 873 C C . GLN A 1 118 ? -3.062 -3.498 9.406 1 98.06 118 GLN A C 1
ATOM 875 O O . GLN A 1 118 ? -2.094 -3.061 10.031 1 98.06 118 GLN A O 1
ATOM 880 N N . ILE A 1 119 ? -3.439 -3.107 8.227 1 98.75 119 ILE A N 1
ATOM 881 C CA . ILE A 1 119 ? -2.631 -2.107 7.535 1 98.75 119 ILE A CA 1
ATOM 882 C C . ILE A 1 119 ? -3.535 -1.184 6.723 1 98.75 119 ILE A C 1
ATOM 884 O O . ILE A 1 119 ? -4.566 -1.615 6.199 1 98.75 119 ILE A O 1
ATOM 888 N N . VAL A 1 120 ? -3.201 0.097 6.609 1 98.88 120 VAL A N 1
ATOM 889 C CA . VAL A 1 120 ? -3.777 1.024 5.641 1 98.88 120 VAL A CA 1
ATOM 890 C C . VAL A 1 120 ? -2.666 1.655 4.805 1 98.88 120 VAL A C 1
ATOM 892 O O . VAL A 1 120 ? -1.499 1.642 5.203 1 98.88 120 VAL A O 1
ATOM 895 N N . PHE A 1 121 ? -3.066 2.201 3.709 1 98.81 121 PHE A N 1
ATOM 896 C CA . PHE A 1 121 ? -2.092 2.738 2.766 1 98.81 121 PHE A CA 1
ATOM 897 C C . PHE A 1 121 ? -2.455 4.16 2.359 1 98.81 121 PHE A C 1
ATOM 899 O O . PHE A 1 121 ? -2.773 4.418 1.197 1 98.81 121 PHE A O 1
ATOM 906 N N . PRO A 1 122 ? -2.246 5.117 3.229 1 98.88 122 PRO A N 1
ATOM 907 C CA . PRO A 1 122 ? -2.463 6.512 2.836 1 98.88 122 PRO A CA 1
ATOM 908 C C . PRO A 1 122 ? -1.547 6.953 1.698 1 98.88 122 PRO A C 1
ATOM 910 O O . PRO A 1 122 ? -0.374 6.574 1.662 1 98.88 122 PRO A O 1
ATOM 913 N N . ALA A 1 123 ? -2.182 7.695 0.821 1 98.81 123 ALA A N 1
ATOM 914 C CA . ALA A 1 123 ? -1.415 8.219 -0.304 1 98.81 123 ALA A CA 1
ATOM 915 C C . ALA A 1 123 ? -1.624 9.727 -0.452 1 98.81 123 ALA A C 1
ATOM 917 O O . ALA A 1 123 ? -2.744 10.219 -0.303 1 98.81 123 ALA A O 1
ATOM 918 N N . TYR A 1 124 ? -0.529 10.422 -0.709 1 98.56 124 TYR A N 1
ATOM 919 C CA . TYR A 1 124 ? -0.547 11.867 -0.887 1 98.56 124 TYR A CA 1
ATOM 920 C C . TYR A 1 124 ? 0.324 12.281 -2.066 1 98.56 124 TYR A C 1
ATOM 922 O O . TYR A 1 124 ? 1.429 11.766 -2.244 1 98.56 124 TYR A O 1
ATOM 930 N N . THR A 1 125 ? -0.21 13.219 -2.902 1 98 125 THR A N 1
ATOM 931 C CA . THR A 1 125 ? 0.608 13.75 -3.986 1 98 125 THR A CA 1
ATOM 932 C C . THR A 1 125 ? 1.658 14.719 -3.443 1 98 125 THR A C 1
ATOM 934 O O . THR A 1 125 ? 1.492 15.281 -2.359 1 98 125 THR A O 1
ATOM 937 N N . ASP A 1 126 ? 2.721 14.883 -4.285 1 97.5 126 ASP A N 1
ATOM 938 C CA . ASP A 1 126 ? 3.713 15.891 -3.941 1 97.5 126 ASP A CA 1
ATOM 939 C C . ASP A 1 126 ? 3.062 17.266 -3.777 1 97.5 126 ASP A C 1
ATOM 941 O O . ASP A 1 126 ? 3.439 18.031 -2.893 1 97.5 126 ASP A O 1
ATOM 945 N N . ASN A 1 127 ? 2.141 17.547 -4.578 1 96.69 127 ASN A N 1
ATOM 946 C CA . ASN A 1 127 ? 1.474 18.844 -4.543 1 96.6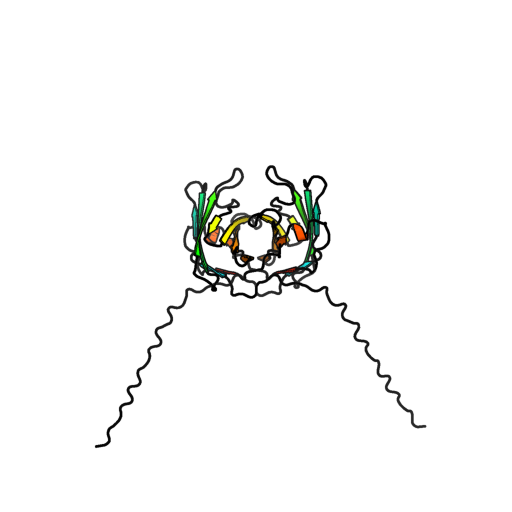9 127 ASN A CA 1
ATOM 947 C C . ASN A 1 127 ? 0.695 19.047 -3.246 1 96.69 127 ASN A C 1
ATOM 949 O O . ASN A 1 127 ? 0.63 20.156 -2.719 1 96.69 127 ASN A O 1
ATOM 953 N N . GLN A 1 128 ? 0.089 17.984 -2.738 1 97.19 128 GLN A N 1
ATOM 954 C CA . GLN A 1 128 ? -0.677 18.078 -1.501 1 97.19 128 GLN A CA 1
ATOM 955 C C . GLN A 1 128 ? 0.22 18.469 -0.327 1 97.19 128 GLN A C 1
ATOM 957 O O . GLN A 1 128 ? -0.234 19.109 0.623 1 97.19 128 GLN A O 1
ATOM 962 N N . VAL A 1 129 ? 1.523 18.109 -0.405 1 98.12 129 VAL A N 1
ATOM 963 C CA . VAL A 1 129 ? 2.303 18.188 0.826 1 98.12 129 VAL A CA 1
ATOM 964 C C . VAL A 1 129 ? 3.461 19.156 0.64 1 98.12 129 VAL A C 1
ATOM 966 O O . VAL A 1 129 ? 4.203 19.438 1.584 1 98.12 129 VAL A O 1
ATOM 969 N N . LYS A 1 130 ? 3.689 19.719 -0.482 1 92.81 130 LYS A N 1
ATOM 970 C CA . LYS A 1 130 ? 4.879 20.5 -0.804 1 92.81 130 LYS A CA 1
ATOM 971 C C . LYS A 1 130 ? 4.965 21.75 0.072 1 92.81 130 LYS A C 1
ATOM 973 O O . LYS A 1 130 ? 6.062 22.203 0.402 1 92.81 130 LYS A O 1
ATOM 978 N N . GLY A 1 131 ? 4.039 22.391 0.529 1 90.81 131 GLY A N 1
ATOM 979 C CA . GLY A 1 131 ? 4.043 23.625 1.297 1 90.81 131 GLY A CA 1
ATOM 980 C C . GLY A 1 131 ? 4.215 23.406 2.787 1 90.81 131 GLY A C 1
ATOM 981 O O . GLY A 1 131 ? 4.395 24.359 3.547 1 90.81 131 GLY A O 1
ATOM 982 N N . GLY A 1 132 ? 4.148 22.172 3.162 1 95.75 132 GLY A N 1
ATOM 983 C CA . GLY A 1 132 ? 4.328 21.844 4.57 1 95.75 132 GLY A CA 1
ATOM 984 C C . GLY A 1 132 ? 3.08 22.078 5.398 1 95.75 132 GLY A C 1
ATOM 985 O O . GLY A 1 132 ? 3.102 21.922 6.621 1 95.75 132 GLY A O 1
ATOM 986 N N . GLU A 1 133 ? 2.045 22.516 4.707 1 97.12 133 GLU A N 1
ATOM 987 C CA . GLU A 1 133 ? 0.78 22.734 5.402 1 97.12 133 GLU A CA 1
ATOM 988 C C . GLU A 1 133 ? 0.045 21.422 5.629 1 97.12 133 GLU A C 1
ATOM 990 O O . GLU A 1 133 ? 0.269 20.438 4.906 1 97.12 133 GLU A O 1
ATOM 995 N N . VAL A 1 134 ? -0.836 21.438 6.645 1 97.88 134 VAL A N 1
ATOM 996 C CA . VAL A 1 134 ? -1.676 20.281 6.918 1 97.88 134 VAL A CA 1
ATOM 997 C C . VAL A 1 134 ? -2.611 20.031 5.738 1 97.88 134 VAL A C 1
ATOM 999 O O . VAL A 1 134 ? -3.264 20.953 5.246 1 97.88 134 VAL A O 1
ATOM 1002 N N . VAL A 1 135 ? -2.621 18.766 5.277 1 97.75 135 VAL A N 1
ATOM 1003 C CA . VAL A 1 135 ? -3.521 18.391 4.191 1 97.75 135 VAL A CA 1
ATOM 1004 C C . VAL A 1 135 ? -4.961 18.375 4.695 1 97.75 135 VAL A C 1
ATOM 1006 O O . VAL A 1 135 ? -5.246 17.797 5.754 1 97.75 135 VAL A O 1
ATOM 1009 N N . GLN A 1 136 ? -5.836 19.047 4 1 95.62 136 GLN A N 1
ATOM 1010 C CA . GLN A 1 136 ? -7.258 19.062 4.32 1 95.62 136 GLN A CA 1
ATOM 1011 C C . GLN A 1 136 ? -8.094 18.656 3.111 1 95.62 136 GLN A C 1
ATOM 1013 O O . GLN A 1 136 ? -7.777 19.016 1.977 1 95.62 136 GLN A O 1
ATOM 10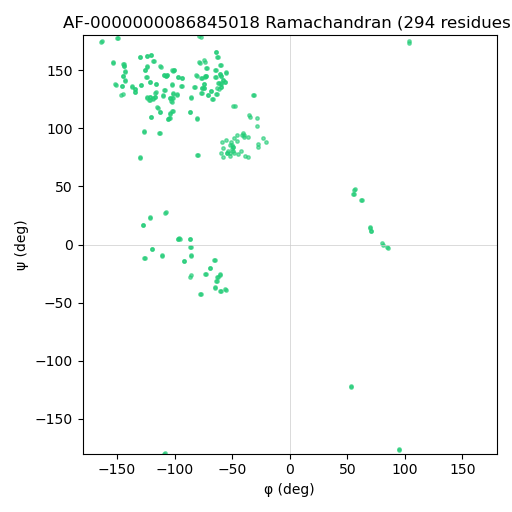18 N N . PRO A 1 137 ? -9.195 18.078 3.307 1 96.81 137 PRO A N 1
ATOM 1019 C CA . PRO A 1 137 ? -9.578 17.438 4.566 1 96.81 137 PRO A CA 1
ATOM 1020 C C . PRO A 1 137 ? -8.688 16.25 4.918 1 96.81 137 PRO A C 1
ATOM 1022 O O . PRO A 1 137 ? -7.914 15.781 4.074 1 96.81 137 PRO A O 1
ATOM 1025 N N . ASP A 1 138 ? -8.766 15.789 6.176 1 98.12 138 ASP A N 1
ATOM 1026 C CA . ASP A 1 138 ? -8.141 14.516 6.535 1 98.12 138 ASP A CA 1
ATOM 1027 C C . ASP A 1 138 ? -8.648 13.391 5.641 1 98.12 138 ASP A C 1
ATOM 1029 O O . ASP A 1 138 ? -9.805 13.398 5.215 1 98.12 138 ASP A O 1
ATOM 1033 N N . GLN A 1 139 ? -7.754 12.438 5.414 1 98.25 139 GLN A N 1
ATOM 1034 C CA . GLN A 1 139 ? -8.109 11.312 4.559 1 98.25 139 GLN A CA 1
ATOM 1035 C C . GLN A 1 139 ? -8.266 10.031 5.371 1 98.25 139 GLN A C 1
ATOM 1037 O O . GLN A 1 139 ? -7.531 9.812 6.336 1 98.25 139 GLN A O 1
ATOM 1042 N N . SER A 1 140 ? -9.219 9.195 4.918 1 98.56 140 SER A N 1
ATOM 1043 C CA . SER A 1 140 ? -9.477 7.934 5.609 1 98.56 140 SER A CA 1
ATOM 1044 C C . SER A 1 140 ? -9.344 6.75 4.66 1 98.56 140 SER A C 1
ATOM 1046 O O . SER A 1 140 ? -9.562 6.883 3.453 1 98.56 140 SER A O 1
ATOM 1048 N N . TYR A 1 141 ? -9.008 5.613 5.211 1 98.62 141 TYR A N 1
ATOM 1049 C CA . TYR A 1 141 ? -8.703 4.395 4.469 1 98.62 141 TYR A CA 1
ATOM 1050 C C . TYR A 1 141 ? -9.227 3.166 5.207 1 98.62 141 TYR A C 1
ATOM 1052 O O . TYR A 1 141 ? -9.133 3.082 6.434 1 98.62 141 TYR A O 1
ATOM 1060 N N . SER A 1 142 ? -9.766 2.221 4.41 1 98.56 142 SER A N 1
ATOM 1061 C CA . SER A 1 142 ? -10.172 0.961 5.031 1 98.56 142 SER A CA 1
ATOM 1062 C C . SER A 1 142 ? -8.961 0.079 5.324 1 98.56 142 SER A C 1
ATOM 1064 O O . SER A 1 142 ? -8.102 -0.113 4.465 1 98.56 142 SER A O 1
ATOM 1066 N N . PRO A 1 143 ? -8.914 -0.403 6.555 1 98.81 143 PRO A N 1
ATOM 1067 C CA . PRO A 1 143 ? -7.812 -1.32 6.844 1 98.81 143 PRO A CA 1
ATOM 1068 C C . PRO A 1 143 ? -7.996 -2.691 6.195 1 98.81 143 PRO A C 1
ATOM 1070 O O . PRO A 1 143 ? -9.133 -3.133 5.992 1 98.81 143 PRO A O 1
ATOM 1073 N N . GLN A 1 144 ? -6.934 -3.277 5.785 1 98.38 144 GLN A N 1
ATOM 1074 C CA . GLN A 1 144 ? -6.945 -4.676 5.375 1 98.38 144 GLN A CA 1
ATOM 1075 C C . GLN A 1 144 ? -6.137 -5.543 6.336 1 98.38 144 GLN A C 1
ATOM 1077 O O . GLN A 1 144 ? -5.258 -5.043 7.039 1 98.38 144 GLN A O 1
ATOM 1082 N N . ASN A 1 145 ? -6.52 -6.812 6.395 1 98.19 145 ASN A N 1
ATOM 1083 C CA . ASN A 1 145 ? -5.781 -7.781 7.199 1 98.19 145 ASN A CA 1
ATOM 1084 C C . ASN A 1 145 ? -4.484 -8.203 6.52 1 98.19 145 ASN A C 1
ATOM 1086 O O . ASN A 1 145 ? -4.449 -8.398 5.301 1 98.19 145 ASN A O 1
ATOM 1090 N N . LEU A 1 146 ? -3.438 -8.227 7.324 1 97.19 146 LEU A N 1
ATOM 1091 C CA . LEU A 1 146 ? -2.244 -8.891 6.812 1 97.19 146 LEU A CA 1
ATOM 1092 C C . LEU A 1 146 ? -2.42 -10.398 6.812 1 97.19 146 LEU A C 1
ATOM 1094 O O . LEU A 1 146 ? -3.098 -10.953 7.684 1 97.19 146 LEU A O 1
ATOM 1098 N N . PRO A 1 147 ? -1.818 -10.977 5.785 1 93.06 147 PRO A N 1
ATOM 1099 C CA . PRO A 1 147 ? -1.966 -12.43 5.777 1 93.06 147 PRO A CA 1
ATOM 1100 C C . PRO A 1 147 ? -1.393 -13.094 7.027 1 93.06 147 PRO A C 1
ATOM 1102 O O . PRO A 1 147 ? -0.47 -12.555 7.645 1 93.06 147 PRO A O 1
ATOM 1105 N N . LYS A 1 148 ? -2.129 -14.219 7.445 1 83 148 LYS A N 1
ATOM 1106 C CA . LYS A 1 148 ? -1.705 -14.945 8.641 1 83 148 LYS A CA 1
ATOM 1107 C C . LYS A 1 148 ? -0.369 -15.641 8.406 1 83 148 LYS A C 1
ATOM 1109 O O . LYS A 1 148 ? -0.099 -16.141 7.309 1 83 148 LYS A O 1
ATOM 1114 N N . ALA A 1 149 ? 0.585 -15.32 9.32 1 70.12 149 ALA A N 1
ATOM 1115 C CA . ALA A 1 149 ? 1.946 -15.844 9.211 1 70.12 149 ALA A CA 1
ATOM 1116 C C . ALA A 1 149 ? 1.94 -17.344 8.992 1 70.12 149 ALA A C 1
ATOM 1118 O O . ALA A 1 149 ? 1.021 -18.047 9.438 1 70.12 149 ALA A O 1
ATOM 1119 N N . MET B 1 1 ? -54.719 32.125 45.281 1 34.5 1 MET B N 1
ATOM 1120 C CA . MET B 1 1 ? -53.406 32.469 44.75 1 34.5 1 MET B CA 1
ATOM 1121 C C . MET B 1 1 ? -52.875 31.359 43.844 1 34.5 1 MET B C 1
ATOM 1123 O O . MET B 1 1 ? -52.812 30.203 44.25 1 34.5 1 MET B O 1
ATOM 1127 N N . GLN B 1 2 ? -53.438 31.297 42.594 1 39.44 2 GLN B N 1
ATOM 1128 C CA . GLN B 1 2 ? -53.156 30.375 41.5 1 39.44 2 GLN B CA 1
ATOM 1129 C C . GLN B 1 2 ? -51.656 30.391 41.156 1 39.44 2 GLN B C 1
ATOM 1131 O O . GLN B 1 2 ? -51.094 31.438 40.844 1 39.44 2 GLN B O 1
ATOM 1136 N N . LEU B 1 3 ? -50.844 29.672 42 1 45.5 3 LEU B N 1
ATOM 1137 C CA . LEU B 1 3 ? -49.406 29.484 41.75 1 45.5 3 LEU B CA 1
ATOM 1138 C C . LEU B 1 3 ? -49.156 29.016 40.344 1 45.5 3 LEU B C 1
ATOM 1140 O O . LEU B 1 3 ? -49.625 27.953 39.938 1 45.5 3 LEU B O 1
ATOM 1144 N N . THR B 1 4 ? -49.094 29.922 39.375 1 42.97 4 THR B N 1
ATOM 1145 C CA . THR B 1 4 ? -48.656 29.719 38 1 42.97 4 THR B CA 1
ATOM 1146 C C . THR B 1 4 ? -47.281 29.047 37.938 1 42.97 4 THR B C 1
ATOM 1148 O O . THR B 1 4 ? -46.312 29.578 38.438 1 42.97 4 THR B O 1
ATOM 1151 N N . GLN B 1 5 ? -47.188 27.766 38.125 1 47.53 5 GLN B N 1
ATOM 1152 C CA . GLN B 1 5 ? -45.969 26.984 37.906 1 47.53 5 GLN B CA 1
ATOM 1153 C C . GLN B 1 5 ? -45.375 27.297 36.531 1 47.53 5 GLN B C 1
ATOM 1155 O O . GLN B 1 5 ? -46.062 27.109 35.5 1 47.53 5 GLN B O 1
ATOM 1160 N N . THR B 1 6 ? -44.656 28.391 36.438 1 42 6 THR B N 1
ATOM 1161 C CA . THR B 1 6 ? -43.875 28.656 35.219 1 42 6 THR B CA 1
ATOM 1162 C C . THR B 1 6 ? -42.938 27.5 34.906 1 42 6 THR B C 1
ATOM 1164 O O . THR B 1 6 ? -42.125 27.109 35.75 1 42 6 THR B O 1
ATOM 1167 N N . LEU B 1 7 ? -43.344 26.531 34.156 1 48.09 7 LEU B N 1
ATOM 1168 C CA . LEU B 1 7 ? -42.5 25.5 33.562 1 48.09 7 LEU B CA 1
ATOM 1169 C C . LEU B 1 7 ? -41.312 26.109 32.844 1 48.09 7 LEU B C 1
ATOM 1171 O O . LEU B 1 7 ? -41.469 26.922 31.953 1 48.09 7 LEU B O 1
ATOM 1175 N N . LEU B 1 8 ? -40.219 26.453 33.625 1 46.41 8 LEU B N 1
ATOM 1176 C CA . LEU B 1 8 ? -38.969 26.859 33 1 46.41 8 LEU B CA 1
ATOM 1177 C C . LEU B 1 8 ? -38.531 25.859 31.953 1 46.41 8 LEU B C 1
ATOM 1179 O O . LEU B 1 8 ? -38.25 24.703 32.25 1 46.41 8 LEU B O 1
ATOM 1183 N N . ALA B 1 9 ? -38.938 25.953 30.672 1 45.22 9 ALA B N 1
ATOM 1184 C CA . ALA B 1 9 ? -38.406 25.203 29.531 1 45.22 9 ALA B CA 1
ATOM 1185 C C . ALA B 1 9 ? -36.906 25.438 29.359 1 45.22 9 ALA B C 1
ATOM 1187 O O . ALA B 1 9 ? -36.469 26.562 29.078 1 45.22 9 ALA B O 1
ATOM 1188 N N . ALA B 1 10 ? -36.062 24.812 30.234 1 44.47 10 ALA B N 1
ATOM 1189 C CA . ALA B 1 10 ? -34.625 24.828 29.906 1 44.47 10 ALA B CA 1
ATOM 1190 C C . ALA B 1 10 ? -34.406 24.469 28.453 1 44.47 10 ALA B C 1
ATOM 1192 O O . ALA B 1 10 ? -34.75 23.375 28.016 1 44.47 10 ALA B O 1
ATOM 1193 N N . LEU B 1 11 ? -34.406 25.438 27.547 1 40.81 11 LEU B N 1
ATOM 1194 C CA . LEU B 1 11 ? -33.938 25.172 26.188 1 40.81 11 LEU B CA 1
ATOM 1195 C C . LEU B 1 11 ? -32.562 24.578 26.203 1 40.81 11 LEU B C 1
ATOM 1197 O O . LEU B 1 11 ? -31.594 25.219 26.656 1 40.81 11 LEU B O 1
ATOM 1201 N N . LEU B 1 12 ? -32.375 23.266 26.453 1 44.5 12 LEU B N 1
ATOM 1202 C CA . LEU B 1 12 ? -31.078 22.625 26.172 1 44.5 12 LEU B CA 1
ATOM 1203 C C . LEU B 1 12 ? -30.516 23.094 24.844 1 44.5 12 LEU B C 1
ATOM 1205 O O . LEU B 1 12 ? -31.094 22.812 23.781 1 44.5 12 LEU B O 1
ATOM 1209 N N . ALA B 1 13 ? -29.859 24.328 24.781 1 45.06 13 ALA B N 1
ATOM 1210 C CA . ALA B 1 13 ? -29.078 24.734 23.625 1 45.06 13 ALA B CA 1
ATOM 1211 C C . ALA B 1 13 ? -28.234 23.578 23.094 1 45.06 13 ALA B C 1
ATOM 1213 O O . ALA B 1 13 ? -27.484 22.938 23.859 1 45.06 13 ALA B O 1
ATOM 1214 N N . ALA B 1 14 ? -28.641 22.781 22.109 1 45.47 14 ALA B N 1
ATOM 1215 C CA . ALA B 1 14 ? -27.781 21.844 21.391 1 45.47 14 ALA B CA 1
ATOM 1216 C C . ALA B 1 14 ? -26.406 22.438 21.141 1 45.47 14 ALA B C 1
ATOM 1218 O O . ALA B 1 14 ? -26.266 23.484 20.5 1 45.47 14 ALA B O 1
ATOM 1219 N N . ILE B 1 15 ? -25.5 22.516 22.141 1 46 15 ILE B N 1
ATOM 1220 C CA . ILE B 1 15 ? -24.109 22.812 21.797 1 46 15 ILE B CA 1
ATOM 1221 C C . ILE B 1 15 ? -23.812 22.312 20.391 1 46 15 ILE B C 1
ATOM 1223 O O . ILE B 1 15 ? -24.031 21.125 20.078 1 46 15 ILE B O 1
ATOM 1227 N N . PRO B 1 16 ? -23.766 23.156 19.375 1 44.53 16 PRO B N 1
ATOM 1228 C CA . PRO B 1 16 ? -23.375 22.641 18.078 1 44.53 16 PRO B CA 1
ATOM 1229 C C . PRO B 1 16 ? -22.219 21.625 18.156 1 44.53 16 PRO B C 1
ATOM 1231 O O . PRO B 1 16 ? -21.25 21.875 18.891 1 44.53 16 PRO B O 1
ATOM 1234 N N . ALA B 1 17 ? -22.484 20.359 18.188 1 44.88 17 ALA B N 1
ATOM 1235 C CA . ALA B 1 17 ? -21.391 19.406 18.016 1 44.88 17 ALA B CA 1
ATOM 1236 C C . ALA B 1 17 ? -20.266 20 17.188 1 44.88 17 ALA B C 1
ATOM 1238 O O . ALA B 1 17 ? -20.484 20.484 16.078 1 44.88 17 ALA B O 1
ATOM 1239 N N . LEU B 1 18 ? -19.297 20.797 17.766 1 46.28 18 LEU B N 1
ATOM 1240 C CA . LEU B 1 18 ? -18.109 21.109 16.969 1 46.28 18 LEU B CA 1
ATOM 1241 C C . LEU B 1 18 ? -17.922 20.094 15.852 1 46.28 18 LEU B C 1
ATOM 1243 O O . LEU B 1 18 ? -17.828 18.891 16.109 1 46.28 18 LEU B O 1
ATOM 1247 N N . ALA B 1 19 ? -18.484 20.297 14.734 1 46.47 19 ALA B N 1
ATOM 1248 C CA . ALA B 1 19 ? -18.406 19.484 13.523 1 46.47 19 ALA B CA 1
ATOM 1249 C C . ALA B 1 19 ? -17.016 18.875 13.352 1 46.47 19 ALA B C 1
ATOM 1251 O O . ALA B 1 19 ? -16.016 19.594 13.367 1 46.47 19 ALA B O 1
ATOM 1252 N N . ALA B 1 20 ? -16.703 17.656 13.828 1 52.06 20 ALA B N 1
ATOM 1253 C CA . ALA B 1 20 ? -15.461 16.938 13.531 1 52.06 20 ALA B CA 1
ATOM 1254 C C . ALA B 1 20 ? -14.992 17.219 12.109 1 52.06 20 ALA B C 1
ATOM 1256 O O . ALA B 1 20 ? -15.805 17.266 11.18 1 52.06 20 ALA B O 1
ATOM 1257 N N . PRO B 1 21 ? -13.867 17.984 11.953 1 59.56 21 PRO B N 1
ATOM 1258 C CA . PRO B 1 21 ? -13.367 18.297 10.609 1 59.56 21 PRO B CA 1
ATOM 1259 C C . PRO B 1 21 ? -13.672 17.188 9.602 1 59.56 21 PRO B C 1
ATOM 1261 O O . PRO B 1 21 ? -13.727 16 9.977 1 59.56 21 PRO B O 1
ATOM 1264 N N . SER B 1 22 ? -14.234 17.578 8.531 1 76.5 22 SER B N 1
ATOM 1265 C CA . SER B 1 22 ? -14.664 16.703 7.441 1 76.5 22 SER B CA 1
ATOM 1266 C C . SER B 1 22 ? -13.57 15.719 7.051 1 76.5 22 SER B C 1
ATOM 1268 O O . SER B 1 22 ? -12.383 16.031 7.148 1 76.5 22 SER B O 1
ATOM 1270 N N . GLN B 1 23 ? -13.781 14.453 7.156 1 89.38 23 GLN B N 1
ATOM 1271 C CA . GLN B 1 23 ? -12.906 13.398 6.66 1 89.38 23 GLN B CA 1
ATOM 1272 C C . GLN B 1 23 ? -13.328 12.945 5.266 1 89.38 23 GLN B C 1
ATOM 1274 O O . GLN B 1 23 ? -14.508 13.023 4.914 1 89.38 23 GLN B O 1
ATOM 1279 N N . LEU B 1 24 ? -12.281 12.773 4.406 1 96.19 24 LEU B N 1
ATOM 1280 C CA . LEU B 1 24 ? -12.508 12.266 3.057 1 96.19 24 LEU B CA 1
ATOM 1281 C C . LEU B 1 24 ? -12.086 10.805 2.951 1 96.19 24 LEU B C 1
ATOM 1283 O O . LEU B 1 24 ? -10.914 10.477 3.121 1 96.19 24 LEU B O 1
ATOM 1287 N N . SER B 1 25 ? -13.086 9.977 2.752 1 97.75 25 SER B N 1
ATOM 1288 C CA . SER B 1 25 ? -12.719 8.594 2.463 1 97.75 25 SER B CA 1
ATOM 1289 C C . SER B 1 25 ? -12.047 8.477 1.103 1 97.75 25 SER B C 1
ATOM 1291 O O . SER B 1 25 ? -12.586 8.922 0.091 1 97.75 25 SER B O 1
ATOM 1293 N N . MET B 1 26 ? -10.906 7.77 1.076 1 98.56 26 MET B N 1
ATOM 1294 C CA . MET B 1 26 ? -10.18 7.613 -0.177 1 98.56 26 MET B CA 1
ATOM 1295 C C . MET B 1 26 ? -10.516 6.281 -0.841 1 98.56 26 MET B C 1
ATOM 1297 O O . MET B 1 26 ? -9.969 5.957 -1.899 1 98.56 26 MET B O 1
ATOM 1301 N N . MET B 1 27 ? -11.453 5.555 -0.256 1 98.5 27 MET B N 1
ATOM 1302 C CA . MET B 1 27 ? -11.844 4.289 -0.867 1 98.5 27 MET B CA 1
ATOM 1303 C C . MET B 1 27 ? -12.695 4.523 -2.111 1 98.5 27 MET B C 1
ATOM 1305 O O . MET B 1 27 ? -13.539 5.422 -2.133 1 98.5 27 MET B O 1
ATOM 1309 N N . ALA B 1 28 ? -12.398 3.738 -3.102 1 98.12 28 ALA B N 1
ATOM 1310 C CA . ALA B 1 28 ? -13.188 3.828 -4.328 1 98.12 28 ALA B CA 1
ATOM 1311 C C . ALA B 1 28 ? -14.539 3.135 -4.16 1 98.12 28 ALA B C 1
ATOM 1313 O O . ALA B 1 28 ? -14.633 2.092 -3.512 1 98.12 28 ALA B O 1
ATOM 1314 N N . ALA B 1 29 ? -15.523 3.789 -4.797 1 96.12 29 ALA B N 1
ATOM 1315 C CA . ALA B 1 29 ? -16.812 3.115 -4.906 1 96.12 29 ALA B CA 1
ATOM 1316 C C . ALA B 1 29 ? -16.797 2.092 -6.039 1 96.12 29 ALA B C 1
ATOM 1318 O O . ALA B 1 29 ? -17.359 2.338 -7.113 1 96.12 29 ALA B O 1
ATOM 1319 N N . ALA B 1 30 ? -16.234 0.999 -5.867 1 97.38 30 ALA B N 1
ATOM 1320 C CA . ALA B 1 30 ? -16.047 -0.051 -6.867 1 97.38 30 ALA B CA 1
ATOM 1321 C C . ALA B 1 30 ? -15.922 -1.421 -6.207 1 97.38 30 ALA B C 1
ATOM 1323 O O . ALA B 1 30 ? -15.633 -1.518 -5.012 1 97.38 30 ALA B O 1
ATOM 1324 N N . PRO B 1 31 ? -16.234 -2.494 -6.953 1 97.25 31 PRO B N 1
ATOM 1325 C CA . PRO B 1 31 ? -16.016 -3.826 -6.379 1 97.25 31 PRO B CA 1
ATOM 1326 C C . PRO B 1 31 ? -14.562 -4.082 -6.008 1 97.25 31 PRO B C 1
ATOM 1328 O O . PRO B 1 31 ? -13.664 -3.453 -6.57 1 97.25 31 PRO B O 1
ATOM 1331 N N . GLU B 1 32 ? -14.414 -4.98 -5.039 1 98.19 32 GLU B N 1
ATOM 1332 C CA . GLU B 1 32 ? -13.062 -5.441 -4.746 1 98.19 32 GLU B CA 1
ATOM 1333 C C . GLU B 1 32 ? -12.406 -6.051 -5.984 1 98.19 32 GLU B C 1
ATOM 1335 O O . GLU B 1 32 ? -13.07 -6.746 -6.762 1 98.19 32 GLU B O 1
ATOM 1340 N N . TRP B 1 33 ? -11.109 -5.766 -6.102 1 98.75 33 TRP B N 1
ATOM 1341 C CA . TRP B 1 33 ? -10.312 -6.469 -7.102 1 98.75 33 TRP B CA 1
ATOM 1342 C C . TRP B 1 33 ? -9.852 -7.824 -6.578 1 98.75 33 TRP B C 1
ATOM 1344 O O . TRP B 1 33 ? -9.391 -7.934 -5.441 1 98.75 33 TRP B O 1
ATOM 1354 N N . THR B 1 34 ? -9.969 -8.836 -7.418 1 98.62 34 THR B N 1
ATOM 1355 C CA . THR B 1 34 ? -9.422 -10.141 -7.066 1 98.62 34 THR B CA 1
ATOM 1356 C C . THR B 1 34 ? -8.094 -10.375 -7.77 1 98.62 34 THR B C 1
ATOM 1358 O O . THR B 1 34 ? -7.973 -10.156 -8.977 1 98.62 34 THR B O 1
ATOM 1361 N N . ILE B 1 35 ? -7.078 -10.703 -6.953 1 98.81 35 ILE B N 1
ATOM 1362 C CA . ILE B 1 35 ? -5.828 -11.219 -7.504 1 98.81 35 ILE B CA 1
ATOM 1363 C C . ILE B 1 35 ? -5.934 -12.734 -7.688 1 98.81 35 ILE B C 1
ATOM 1365 O O . ILE B 1 35 ? -5.984 -13.477 -6.707 1 98.81 35 ILE B O 1
ATOM 1369 N N . GLU B 1 36 ? -5.902 -13.117 -8.961 1 98.62 36 GLU B N 1
ATOM 1370 C CA . GLU B 1 36 ? -6.207 -14.508 -9.273 1 98.62 36 GLU B CA 1
ATOM 1371 C C . GLU B 1 36 ? -4.934 -15.297 -9.562 1 98.62 36 GLU B C 1
ATOM 1373 O O . GLU B 1 36 ? -4.027 -14.805 -10.234 1 98.62 36 GLU B O 1
ATOM 1378 N N . LYS B 1 37 ? -4.934 -16.531 -8.992 1 98.31 37 LYS B N 1
ATOM 1379 C CA . LYS B 1 37 ? -3.938 -17.547 -9.312 1 98.31 37 LYS B CA 1
ATOM 1380 C C . LYS B 1 37 ? -2.523 -17.016 -9.094 1 98.31 37 LYS B C 1
ATOM 1382 O O . LYS B 1 37 ? -1.638 -17.234 -9.922 1 98.31 37 LYS B O 1
ATOM 1387 N N . LEU B 1 38 ? -2.355 -16.344 -8.008 1 98.62 38 LEU B N 1
ATOM 1388 C CA . LEU B 1 38 ? -1.041 -15.781 -7.727 1 98.62 38 LEU B CA 1
ATOM 1389 C C . LEU B 1 38 ? -0.066 -16.859 -7.289 1 98.62 38 LEU B C 1
ATOM 1391 O O . LEU B 1 38 ? -0.412 -17.719 -6.469 1 98.62 38 LEU B O 1
ATOM 1395 N N . SER B 1 39 ? 1.107 -16.828 -7.84 1 98.81 39 SER B N 1
ATOM 1396 C CA . SER B 1 39 ? 2.238 -17.641 -7.414 1 98.81 39 SER B CA 1
ATOM 1397 C C . SER B 1 39 ? 3.553 -16.875 -7.547 1 98.81 39 SER B C 1
ATOM 1399 O O . SER B 1 39 ? 3.643 -15.914 -8.312 1 98.81 39 SER B O 1
ATOM 1401 N N . ARG B 1 40 ? 4.496 -17.266 -6.785 1 98.81 40 ARG B N 1
ATOM 1402 C CA . ARG B 1 40 ? 5.852 -16.734 -6.895 1 98.81 40 ARG B CA 1
ATOM 1403 C C . ARG B 1 40 ? 6.863 -17.859 -7.105 1 98.81 40 ARG B C 1
ATOM 1405 O O . ARG B 1 40 ? 6.895 -18.828 -6.34 1 98.81 40 ARG B O 1
ATOM 1412 N N . ALA B 1 41 ? 7.633 -17.703 -8.133 1 98.31 41 ALA B N 1
ATOM 1413 C CA . ALA B 1 41 ? 8.734 -18.625 -8.383 1 98.31 41 ALA B CA 1
ATOM 1414 C C . ALA B 1 41 ? 10.078 -17.906 -8.328 1 98.31 41 ALA B C 1
ATOM 1416 O O . ALA B 1 41 ? 10.25 -16.844 -8.945 1 98.31 41 ALA B O 1
ATOM 1417 N N . CYS B 1 42 ? 10.969 -18.516 -7.555 1 97.81 42 CYS B N 1
ATOM 1418 C CA . CYS B 1 42 ? 12.328 -17.984 -7.488 1 97.81 42 CYS B CA 1
ATOM 1419 C C . CYS B 1 42 ? 13.336 -18.984 -8.047 1 97.81 42 CYS B C 1
ATOM 1421 O O . CYS B 1 42 ? 13.211 -20.188 -7.824 1 97.81 42 CYS B O 1
ATOM 1423 N N . ILE B 1 43 ? 14.258 -18.406 -8.805 1 95.38 43 ILE B N 1
ATOM 1424 C CA . ILE B 1 43 ? 15.273 -19.297 -9.391 1 95.38 43 ILE B CA 1
ATOM 1425 C C . ILE B 1 43 ? 16.312 -19.641 -8.328 1 95.38 43 ILE B C 1
ATOM 1427 O O . ILE B 1 43 ? 16.25 -19.156 -7.199 1 95.38 43 ILE B O 1
ATOM 1431 N N . LYS B 1 44 ? 17.219 -20.438 -8.828 1 86.81 44 LYS B N 1
ATOM 1432 C CA . LYS B 1 44 ? 18.234 -20.938 -7.906 1 86.81 44 LYS B CA 1
ATOM 1433 C C . LYS B 1 44 ? 19.016 -19.797 -7.281 1 86.81 44 LYS B C 1
ATOM 1435 O O . LYS B 1 44 ? 19.281 -18.781 -7.941 1 86.81 44 LYS B O 1
ATOM 1440 N N . HIS B 1 45 ? 19.328 -19.781 -6.086 1 91.62 45 HIS B N 1
ATOM 1441 C CA . HIS B 1 45 ? 20.094 -18.875 -5.23 1 91.62 45 HIS B CA 1
ATOM 1442 C C . HIS B 1 45 ? 19.328 -17.578 -4.996 1 91.62 45 HIS B C 1
ATOM 1444 O O . HIS B 1 45 ? 19.922 -16.562 -4.602 1 91.62 45 HIS B O 1
ATOM 1450 N N . ASP B 1 46 ? 18.031 -17.547 -5.375 1 96.62 46 ASP B N 1
ATOM 1451 C CA . ASP B 1 46 ? 17.141 -16.453 -4.996 1 96.62 46 ASP B CA 1
ATOM 1452 C C . ASP B 1 46 ? 17.625 -15.133 -5.59 1 96.62 46 ASP B C 1
ATOM 1454 O O . ASP B 1 46 ? 17.609 -14.094 -4.914 1 96.62 46 ASP B O 1
ATOM 1458 N N . GLU B 1 47 ? 18.156 -15.133 -6.887 1 96.94 47 GLU B N 1
ATOM 1459 C CA . GLU B 1 47 ? 18.641 -13.938 -7.574 1 96.94 47 GLU B CA 1
ATOM 1460 C C . GLU B 1 47 ? 17.5 -13.219 -8.289 1 96.94 47 GLU B C 1
ATOM 1462 O O . GLU B 1 47 ? 17.594 -12.023 -8.586 1 96.94 47 GLU B O 1
ATOM 1467 N N . LEU B 1 48 ? 16.531 -14.078 -8.633 1 98 48 LEU B N 1
ATOM 1468 C CA . LEU B 1 48 ? 15.398 -13.594 -9.398 1 98 48 LEU B CA 1
ATOM 1469 C C . LEU B 1 48 ? 14.117 -14.312 -9 1 98 48 LEU B C 1
ATOM 1471 O O . LEU B 1 48 ? 14.102 -15.547 -8.906 1 98 48 LEU B O 1
ATOM 1475 N N . CYS B 1 49 ? 13.094 -13.562 -8.711 1 98.62 49 CYS B N 1
ATOM 1476 C CA . CYS B 1 49 ? 11.773 -14.133 -8.461 1 98.62 49 CYS B CA 1
ATOM 1477 C C . CYS B 1 49 ? 10.742 -13.57 -9.438 1 98.62 49 CYS B C 1
ATOM 1479 O O . CYS B 1 49 ? 10.773 -12.383 -9.758 1 98.62 49 CYS B O 1
ATOM 1481 N N . THR B 1 50 ? 9.891 -14.414 -9.898 1 98.69 50 THR B N 1
ATOM 1482 C CA . THR B 1 50 ? 8.797 -14 -10.766 1 98.69 50 THR B CA 1
ATOM 1483 C C . THR B 1 50 ? 7.449 -14.234 -10.078 1 98.69 50 THR B C 1
ATOM 1485 O O . THR B 1 50 ? 7.129 -15.359 -9.695 1 98.69 50 THR B O 1
ATOM 1488 N N . TRP B 1 51 ? 6.742 -13.172 -9.867 1 98.88 51 TRP B N 1
ATOM 1489 C CA . TRP B 1 51 ? 5.344 -13.227 -9.453 1 98.88 51 TRP B CA 1
ATOM 1490 C C . TRP B 1 51 ? 4.422 -13.352 -10.664 1 98.88 51 TRP B C 1
ATOM 1492 O O . TRP B 1 51 ? 4.504 -12.547 -11.602 1 98.88 51 TRP B O 1
ATOM 1502 N N . THR B 1 52 ? 3.566 -14.344 -10.625 1 98.94 52 THR B N 1
ATOM 1503 C CA . THR B 1 52 ? 2.6 -14.562 -11.695 1 98.94 52 THR B CA 1
ATOM 1504 C C . THR B 1 52 ? 1.175 -14.531 -11.148 1 98.94 52 THR B C 1
ATOM 1506 O O . THR B 1 52 ? 0.862 -15.219 -10.172 1 98.94 52 THR B O 1
ATOM 1509 N N . PHE B 1 53 ? 0.353 -13.695 -11.766 1 98.88 53 PHE B N 1
ATOM 1510 C CA . PHE B 1 53 ? -1.034 -13.586 -11.328 1 98.88 53 PHE B CA 1
ATOM 1511 C C . PHE B 1 53 ? -1.884 -12.898 -12.391 1 98.88 53 PHE B C 1
ATOM 1513 O O . PHE B 1 53 ? -1.373 -12.508 -13.445 1 98.88 53 PHE B O 1
ATOM 1520 N N . ALA B 1 54 ? -3.197 -12.852 -12.125 1 98.88 54 ALA B N 1
ATOM 1521 C CA . ALA B 1 54 ? -4.121 -12.086 -12.961 1 98.88 54 ALA B CA 1
ATOM 1522 C C . ALA B 1 54 ? -4.906 -11.078 -12.125 1 98.88 54 ALA B C 1
ATOM 1524 O O . ALA B 1 54 ? -5.254 -11.352 -10.977 1 98.88 54 ALA B O 1
ATOM 1525 N N . ILE B 1 55 ? -5.133 -9.953 -12.758 1 98.81 55 ILE B N 1
ATOM 1526 C CA . ILE B 1 55 ? -5.855 -8.875 -12.102 1 98.81 55 ILE B CA 1
ATOM 1527 C C . ILE B 1 55 ? -7.297 -8.844 -12.602 1 98.81 55 ILE B C 1
ATOM 1529 O O . ILE B 1 55 ? -7.547 -8.625 -13.789 1 98.81 55 ILE B O 1
ATOM 1533 N N . ASN B 1 56 ? -8.195 -9.117 -11.688 1 98.56 56 ASN B N 1
ATOM 1534 C CA . ASN B 1 56 ? -9.625 -9.047 -11.953 1 98.56 56 ASN B CA 1
ATOM 1535 C C . ASN B 1 56 ? -10.297 -7.922 -11.164 1 98.56 56 ASN B C 1
ATOM 1537 O O . ASN B 1 56 ? -10.672 -8.109 -10.008 1 98.56 56 ASN B O 1
ATOM 1541 N N . ASN B 1 57 ? -10.43 -6.824 -11.844 1 98.12 57 ASN B N 1
ATOM 1542 C CA . ASN B 1 57 ? -11.047 -5.691 -11.164 1 98.12 57 ASN B CA 1
ATOM 1543 C C . ASN B 1 57 ? -12.57 -5.734 -11.273 1 98.12 57 ASN B C 1
ATOM 1545 O O . ASN B 1 57 ? -13.258 -4.832 -10.797 1 98.12 57 ASN B O 1
ATOM 1549 N N . ARG B 1 58 ? -13.055 -6.629 -11.906 1 96.56 58 ARG B N 1
ATOM 1550 C CA . ARG B 1 58 ? -14.469 -6.961 -12.039 1 96.56 58 ARG B CA 1
ATOM 1551 C C . ARG B 1 58 ? -15.203 -5.906 -12.859 1 96.56 58 ARG B C 1
ATOM 1553 O O . ARG B 1 58 ? -16.438 -5.789 -12.773 1 96.56 58 ARG B O 1
ATOM 1560 N N . GLN B 1 59 ? -14.461 -5.078 -13.547 1 96.31 59 GLN B N 1
ATOM 1561 C CA . GLN B 1 59 ? -15.078 -4.027 -14.352 1 96.31 59 GLN B CA 1
ATOM 1562 C C . GLN B 1 59 ? -14.586 -4.082 -15.797 1 96.31 59 GLN B C 1
ATOM 1564 O O . GLN B 1 59 ? -15.094 -3.361 -16.656 1 96.31 59 GLN B O 1
ATOM 1569 N N . SER B 1 60 ? -13.617 -4.785 -16.109 1 95.88 60 SER B N 1
ATOM 1570 C CA . SER B 1 60 ? -13.031 -4.984 -17.422 1 95.88 60 SER B CA 1
ATOM 1571 C C . SER B 1 60 ? -12.422 -6.379 -17.562 1 95.88 60 SER B C 1
ATOM 1573 O O . SER B 1 60 ? -12.5 -7.184 -16.625 1 95.88 60 SER B O 1
ATOM 1575 N N . ALA B 1 61 ? -11.891 -6.723 -18.734 1 97.19 61 ALA B N 1
ATOM 1576 C CA . ALA B 1 61 ? -11.273 -8.023 -18.953 1 97.19 61 ALA B CA 1
ATOM 1577 C C . ALA B 1 61 ? -10.164 -8.289 -17.953 1 97.19 61 ALA B C 1
ATOM 1579 O O . ALA B 1 61 ? -9.43 -7.367 -17.562 1 97.19 61 ALA B O 1
ATOM 1580 N N . VAL B 1 62 ? -10.133 -9.516 -17.516 1 98.38 62 VAL B N 1
ATOM 1581 C CA . VAL B 1 62 ? -9.07 -9.945 -16.609 1 98.38 62 VAL B CA 1
ATOM 1582 C C . VAL B 1 62 ? -7.711 -9.766 -17.281 1 98.38 62 VAL B C 1
ATOM 1584 O O . VAL B 1 62 ? -7.543 -10.094 -18.453 1 98.38 62 VAL B O 1
ATOM 1587 N N . THR B 1 63 ? -6.672 -9.203 -16.562 1 98.81 63 THR B N 1
ATOM 1588 C CA . THR B 1 63 ? -5.352 -8.914 -17.125 1 98.81 63 THR B CA 1
ATOM 1589 C C . THR B 1 63 ? -4.293 -9.812 -16.5 1 98.81 63 THR B C 1
ATOM 1591 O O . THR B 1 63 ? -4.023 -9.727 -15.297 1 98.81 63 THR B O 1
ATOM 1594 N N . PRO B 1 64 ? -3.686 -10.711 -17.281 1 98.88 64 PRO B N 1
ATOM 1595 C CA . PRO B 1 64 ? -2.543 -11.445 -16.734 1 98.88 64 PRO B CA 1
ATOM 1596 C C . PRO B 1 64 ? -1.354 -10.539 -16.422 1 98.88 64 PRO B C 1
ATOM 1598 O O . PRO B 1 64 ? -1.133 -9.547 -17.125 1 98.88 64 PRO B O 1
ATOM 1601 N N . CYS B 1 65 ? -0.574 -10.914 -15.445 1 98.88 65 CYS B N 1
ATOM 1602 C CA . CYS B 1 65 ? 0.546 -10.078 -15.031 1 98.88 65 CYS B CA 1
ATOM 1603 C C . CYS B 1 65 ? 1.723 -10.93 -14.57 1 98.88 65 CYS B C 1
ATOM 1605 O O . CYS B 1 65 ? 1.537 -11.93 -13.867 1 98.88 65 CYS B O 1
ATOM 1607 N N . LYS B 1 66 ? 2.902 -10.562 -14.984 1 98.88 66 LYS B N 1
ATOM 1608 C CA . LYS B 1 66 ? 4.176 -11.016 -14.438 1 98.88 66 LYS B CA 1
ATOM 1609 C C . LYS B 1 66 ? 4.961 -9.859 -13.828 1 98.88 66 LYS B C 1
ATOM 1611 O O . LYS B 1 66 ? 5.133 -8.82 -14.461 1 98.88 66 LYS B O 1
ATOM 1616 N N . HIS B 1 67 ? 5.336 -10.039 -12.633 1 98.81 67 HIS B N 1
ATOM 1617 C CA . HIS B 1 67 ? 6.145 -9.078 -11.898 1 98.81 67 HIS B CA 1
ATOM 1618 C C . HIS B 1 67 ? 7.465 -9.695 -11.445 1 98.81 67 HIS B C 1
ATOM 1620 O O . HIS B 1 67 ? 7.484 -10.531 -10.547 1 98.81 67 HIS B O 1
ATOM 1626 N N . VAL B 1 68 ? 8.555 -9.219 -12.102 1 98.62 68 VAL B N 1
ATOM 1627 C CA . VAL B 1 68 ? 9.875 -9.805 -11.852 1 98.62 68 VAL B CA 1
ATOM 1628 C C . VAL B 1 68 ? 10.633 -8.945 -10.844 1 98.62 68 VAL B C 1
ATOM 1630 O O . VAL B 1 68 ? 10.703 -7.723 -10.977 1 98.62 68 VAL B O 1
ATOM 1633 N N . VAL B 1 69 ? 11.156 -9.617 -9.828 1 98.56 69 VAL B N 1
ATOM 1634 C CA . VAL B 1 69 ? 11.922 -8.969 -8.766 1 98.56 69 VAL B CA 1
ATOM 1635 C C . VAL B 1 69 ? 13.344 -9.531 -8.742 1 98.56 69 VAL B C 1
ATOM 1637 O O . VAL B 1 69 ? 13.539 -10.742 -8.617 1 98.56 69 VAL B O 1
ATOM 1640 N N . LYS B 1 70 ? 14.305 -8.656 -8.836 1 97.81 70 LYS B N 1
ATOM 1641 C CA . LYS B 1 70 ? 15.711 -9.055 -8.805 1 97.81 70 LYS B CA 1
ATOM 1642 C C . LYS B 1 70 ? 16.312 -8.805 -7.426 1 97.81 70 LYS B C 1
ATOM 1644 O O . LYS B 1 70 ? 15.922 -7.871 -6.723 1 97.81 70 LYS B O 1
ATOM 1649 N N . ALA B 1 71 ? 17.281 -9.656 -7.137 1 97.69 71 ALA B N 1
ATOM 1650 C CA . ALA B 1 71 ? 18.078 -9.398 -5.941 1 97.69 71 ALA B CA 1
ATOM 1651 C C . ALA B 1 71 ? 18.797 -8.055 -6.035 1 97.69 71 ALA B C 1
ATOM 1653 O O . ALA B 1 71 ? 19.078 -7.566 -7.133 1 97.69 71 ALA B O 1
ATOM 1654 N N . THR B 1 72 ? 18.938 -7.434 -4.879 1 94.81 72 THR B N 1
ATOM 1655 C CA . THR B 1 72 ? 19.766 -6.234 -4.758 1 94.81 72 THR B CA 1
ATOM 1656 C C . THR B 1 72 ? 21.047 -6.531 -3.98 1 94.81 72 THR B C 1
ATOM 1658 O O . THR B 1 72 ? 21.297 -7.68 -3.602 1 94.81 72 THR B O 1
ATOM 1661 N N . LYS B 1 73 ? 21.859 -5.539 -3.809 1 92.44 73 LYS B N 1
ATOM 1662 C CA . LYS B 1 73 ? 23.078 -5.691 -3.014 1 92.44 73 LYS B CA 1
ATOM 1663 C C . LYS B 1 73 ? 22.734 -6.074 -1.573 1 92.44 73 LYS B C 1
ATOM 1665 O O . LYS B 1 73 ? 23.531 -6.75 -0.908 1 92.44 73 LYS B O 1
ATOM 1670 N N . ASP B 1 74 ? 21.484 -5.672 -1.137 1 92.75 74 ASP B N 1
ATOM 1671 C CA . ASP B 1 74 ? 21.188 -5.766 0.289 1 92.75 74 ASP B CA 1
ATOM 1672 C C . ASP B 1 74 ? 20.156 -6.855 0.562 1 92.75 74 ASP B C 1
ATOM 1674 O O . ASP B 1 74 ? 19.891 -7.188 1.719 1 92.75 74 ASP B O 1
ATOM 1678 N N . ALA B 1 75 ? 19.609 -7.348 -0.536 1 96.31 75 ALA B N 1
ATOM 1679 C CA . ALA B 1 75 ? 18.516 -8.289 -0.298 1 96.31 75 ALA B CA 1
ATOM 1680 C C . ALA B 1 75 ? 18.406 -9.305 -1.438 1 96.31 75 ALA B C 1
ATOM 1682 O O . ALA B 1 75 ? 18.531 -8.945 -2.609 1 96.31 75 ALA B O 1
ATOM 1683 N N . ARG B 1 76 ? 18.172 -10.594 -1.009 1 97.75 76 ARG B N 1
ATOM 1684 C CA . ARG B 1 76 ? 17.797 -11.586 -2.016 1 97.75 76 ARG B CA 1
ATOM 1685 C C . ARG B 1 76 ? 16.469 -11.219 -2.672 1 97.75 76 ARG B C 1
ATOM 1687 O O . ARG B 1 76 ? 15.688 -10.453 -2.105 1 97.75 76 ARG B O 1
ATOM 1694 N N . ALA B 1 77 ? 16.188 -11.781 -3.838 1 98.5 77 ALA B N 1
ATOM 1695 C CA . ALA B 1 77 ? 15.031 -11.391 -4.645 1 98.5 77 ALA B CA 1
ATOM 1696 C C . ALA B 1 77 ? 13.727 -11.609 -3.885 1 98.5 77 ALA B C 1
ATOM 1698 O O . ALA B 1 77 ? 12.797 -10.797 -3.975 1 98.5 77 ALA B O 1
ATOM 1699 N N . SER B 1 78 ? 13.625 -12.703 -3.158 1 98.31 78 SER B N 1
ATOM 1700 C CA . SER B 1 78 ? 12.406 -13.016 -2.432 1 98.31 78 SER B CA 1
ATOM 1701 C C . SER B 1 78 ? 12.133 -12 -1.33 1 98.31 78 SER B C 1
ATOM 1703 O O . SER B 1 78 ? 11.039 -11.969 -0.762 1 98.31 78 SER B O 1
ATOM 1705 N N . ARG B 1 79 ? 13.148 -11.172 -1.022 1 97.94 79 ARG B N 1
ATOM 1706 C CA . ARG B 1 79 ? 13.008 -10.203 0.063 1 97.94 79 ARG B CA 1
ATOM 1707 C C . ARG B 1 79 ? 13.367 -8.797 -0.405 1 97.94 79 ARG B C 1
ATOM 1709 O O . ARG B 1 79 ? 13.742 -7.945 0.404 1 97.94 79 ARG B O 1
ATOM 1716 N N . ALA B 1 80 ? 13.406 -8.586 -1.704 1 97.5 80 ALA B N 1
ATOM 1717 C CA . ALA B 1 80 ? 13.766 -7.289 -2.273 1 97.5 80 ALA B CA 1
ATOM 1718 C C . ALA B 1 80 ? 12.523 -6.531 -2.734 1 97.5 80 ALA B C 1
ATOM 1720 O O . ALA B 1 80 ? 11.484 -7.133 -3.004 1 97.5 80 ALA B O 1
ATOM 1721 N N . ASN B 1 81 ? 12.578 -5.211 -2.684 1 96.56 81 ASN B N 1
ATOM 1722 C CA . ASN B 1 81 ? 11.586 -4.402 -3.379 1 96.56 81 ASN B CA 1
ATOM 1723 C C . ASN B 1 81 ? 11.672 -4.59 -4.891 1 96.56 81 ASN B C 1
ATOM 1725 O O . ASN B 1 81 ? 12.75 -4.805 -5.434 1 96.56 81 ASN B O 1
ATOM 1729 N N . GLY B 1 82 ? 10.547 -4.559 -5.504 1 97.38 82 GLY B N 1
ATOM 1730 C CA . GLY B 1 82 ? 10.531 -4.832 -6.93 1 97.38 82 GLY B CA 1
ATOM 1731 C C . GLY B 1 82 ? 9.766 -3.793 -7.727 1 97.38 82 GLY B C 1
ATOM 1732 O O . GLY B 1 82 ? 8.859 -3.141 -7.203 1 97.38 82 GLY B O 1
ATOM 1733 N N . GLY B 1 83 ? 10.086 -3.793 -9.109 1 96 83 GLY B N 1
ATOM 1734 C CA . GLY B 1 83 ? 9.352 -2.969 -10.055 1 96 83 GLY B CA 1
ATOM 1735 C C . GLY B 1 83 ? 10.023 -1.635 -10.328 1 96 83 GLY B C 1
ATOM 1736 O O . GLY B 1 83 ? 11.164 -1.409 -9.914 1 96 83 GLY B O 1
ATOM 1737 N N . PRO B 1 84 ? 9.289 -0.865 -11.141 1 97.19 84 PRO B N 1
ATOM 1738 C CA . PRO B 1 84 ? 7.91 -1.117 -11.57 1 97.19 84 PRO B CA 1
ATOM 1739 C C . PRO B 1 84 ? 7.824 -2.113 -12.727 1 97.19 84 PRO B C 1
ATOM 1741 O O . PRO B 1 84 ? 8.734 -2.186 -13.555 1 97.19 84 PRO B O 1
ATOM 1744 N N . SER B 1 85 ? 6.711 -2.949 -12.734 1 98.56 85 SER B N 1
ATOM 1745 C CA . SER B 1 85 ? 6.281 -3.748 -13.875 1 98.56 85 SER B CA 1
ATOM 1746 C C . SER B 1 85 ? 5.027 -3.166 -14.516 1 98.56 85 SER B C 1
ATOM 1748 O O . SER B 1 85 ? 4.164 -2.625 -13.82 1 98.56 85 SER B O 1
ATOM 1750 N N . THR B 1 86 ? 4.938 -3.301 -15.852 1 98.44 86 THR B N 1
ATOM 1751 C CA . THR B 1 86 ? 3.73 -2.908 -16.578 1 98.44 86 THR B CA 1
ATOM 1752 C C . THR B 1 86 ? 2.926 -4.137 -16.984 1 98.44 86 THR B C 1
ATOM 1754 O O . THR B 1 86 ? 3.455 -5.047 -17.625 1 98.44 86 THR B O 1
ATOM 1757 N N . CYS B 1 87 ? 1.667 -4.141 -16.609 1 98.69 87 CYS B N 1
ATOM 1758 C CA . CYS B 1 87 ? 0.708 -5.176 -16.969 1 98.69 87 CYS B CA 1
ATOM 1759 C C . CYS B 1 87 ? -0.538 -4.566 -17.609 1 98.69 87 CYS B C 1
ATOM 1761 O O . CYS B 1 87 ? -1.507 -4.262 -16.906 1 98.69 87 CYS B O 1
ATOM 1763 N N . GLY B 1 88 ? -0.584 -4.555 -18.891 1 98.19 88 GLY B N 1
ATOM 1764 C CA . GLY B 1 88 ? -1.688 -3.816 -19.484 1 98.19 88 GLY B CA 1
ATOM 1765 C C . GLY B 1 88 ? -1.788 -2.389 -18.984 1 98.19 88 GLY B C 1
ATOM 1766 O O . GLY B 1 88 ? -0.808 -1.642 -19.016 1 98.19 88 GLY B O 1
ATOM 1767 N N . ASP B 1 89 ? -2.898 -2.061 -18.438 1 97.75 89 ASP B N 1
ATOM 1768 C CA . ASP B 1 89 ? -3.148 -0.713 -17.938 1 97.75 89 ASP B CA 1
ATOM 1769 C C . ASP B 1 89 ? -2.641 -0.554 -16.5 1 97.75 89 ASP B C 1
ATOM 1771 O O . ASP B 1 89 ? -2.834 0.493 -15.883 1 97.75 89 ASP B O 1
ATOM 1775 N N . TYR B 1 90 ? -1.992 -1.59 -16.016 1 98.69 90 TYR B N 1
ATOM 1776 C CA . TYR B 1 90 ? -1.596 -1.57 -14.617 1 98.69 90 TYR B CA 1
ATOM 1777 C C . TYR B 1 90 ? -0.09 -1.373 -14.477 1 98.69 90 TYR B C 1
ATOM 1779 O O . TYR B 1 90 ? 0.683 -1.838 -15.32 1 98.69 90 TYR B O 1
ATOM 1787 N N . THR B 1 91 ? 0.302 -0.661 -13.453 1 98.75 91 THR B N 1
ATOM 1788 C CA . THR B 1 91 ? 1.669 -0.636 -12.938 1 98.75 91 THR B CA 1
ATOM 1789 C C . THR B 1 91 ? 1.762 -1.366 -11.602 1 98.75 91 THR B C 1
ATOM 1791 O O . THR B 1 91 ? 0.928 -1.162 -10.719 1 98.75 91 THR B O 1
ATOM 1794 N N . VAL B 1 92 ? 2.775 -2.244 -11.461 1 98.88 92 VAL B N 1
ATOM 1795 C CA . VAL B 1 92 ? 2.938 -3.047 -10.25 1 98.88 92 VAL B CA 1
ATOM 1796 C C . VAL B 1 92 ? 4.309 -2.779 -9.633 1 98.88 92 VAL B C 1
ATOM 1798 O O . VAL B 1 92 ? 5.328 -2.809 -10.328 1 98.88 92 VAL B O 1
ATOM 1801 N N . THR B 1 93 ? 4.34 -2.379 -8.344 1 98.44 93 THR B N 1
ATOM 1802 C CA . THR B 1 93 ? 5.539 -2.375 -7.516 1 98.44 93 THR B CA 1
ATOM 1803 C C . THR B 1 93 ? 5.352 -3.266 -6.289 1 98.44 93 THR B C 1
ATOM 1805 O O . THR B 1 93 ? 4.238 -3.711 -6.008 1 98.44 93 THR B O 1
ATOM 1808 N N . SER B 1 94 ? 6.457 -3.611 -5.656 1 98.38 94 SER B N 1
ATOM 1809 C CA . SER B 1 94 ? 6.348 -4.449 -4.465 1 98.38 94 SER B CA 1
ATOM 1810 C C . SER B 1 94 ? 7.383 -4.055 -3.416 1 98.38 94 SER B C 1
ATOM 1812 O O . SER B 1 94 ? 8.422 -3.486 -3.746 1 98.38 94 SER B O 1
ATOM 1814 N N . GLY B 1 95 ? 7.004 -4.246 -2.193 1 96.94 95 GLY B N 1
ATOM 1815 C CA . GLY B 1 95 ? 7.891 -4.078 -1.055 1 96.94 95 GLY B CA 1
ATOM 1816 C C . GLY B 1 95 ? 7.801 -5.211 -0.052 1 96.94 95 GLY B C 1
ATOM 1817 O O . GLY B 1 95 ? 6.703 -5.664 0.283 1 96.94 95 GLY B O 1
ATOM 1818 N N . TRP B 1 96 ? 8.977 -5.711 0.395 1 97.81 96 TRP B N 1
ATOM 1819 C CA . TRP B 1 96 ? 9.062 -6.77 1.393 1 97.81 96 TRP B CA 1
ATOM 1820 C C . TRP B 1 96 ? 9.281 -6.191 2.787 1 97.81 96 TRP B C 1
ATOM 1822 O O . TRP B 1 96 ? 9.984 -5.191 2.947 1 97.81 96 TRP B O 1
ATOM 1832 N N . SER B 1 97 ? 8.672 -6.844 3.748 1 96.56 97 SER B N 1
ATOM 1833 C CA . SER B 1 97 ? 8.844 -6.441 5.141 1 96.56 97 SER B CA 1
ATOM 1834 C C . SER B 1 97 ? 9.094 -7.648 6.039 1 96.56 97 SER B C 1
ATOM 1836 O O . SER B 1 97 ? 8.367 -8.641 5.969 1 96.56 97 SER B O 1
ATOM 1838 N N . GLY B 1 98 ? 10.094 -7.562 6.859 1 96.25 98 GLY B N 1
ATOM 1839 C CA . GLY B 1 98 ? 10.383 -8.562 7.883 1 96.25 98 GLY B CA 1
ATOM 1840 C C . GLY B 1 98 ? 10.078 -8.078 9.289 1 96.25 98 GLY B C 1
ATOM 1841 O O . GLY B 1 98 ? 10.672 -8.547 10.258 1 96.25 98 GLY B O 1
ATOM 1842 N N . GLN B 1 99 ? 9.164 -7.176 9.461 1 95.81 99 GLN B N 1
ATOM 1843 C CA . GLN B 1 99 ? 8.969 -6.426 10.703 1 95.81 99 GLN B CA 1
ATOM 1844 C C . GLN B 1 99 ? 8.445 -7.328 11.812 1 95.81 99 GLN B C 1
ATOM 1846 O O . GLN B 1 99 ? 8.578 -7.008 12.992 1 95.81 99 GLN B O 1
ATOM 1851 N N . PHE B 1 100 ? 7.879 -8.43 11.414 1 96.12 100 PHE B N 1
ATOM 1852 C CA . PHE B 1 100 ? 7.273 -9.305 12.406 1 96.12 100 PHE B CA 1
ATOM 1853 C C . PHE B 1 100 ? 8.242 -10.406 12.82 1 96.12 100 PHE B C 1
ATOM 1855 O O . PHE B 1 100 ? 7.859 -11.336 13.531 1 96.12 100 PHE B O 1
ATOM 1862 N N . GLY B 1 101 ? 9.453 -10.328 12.312 1 94.88 101 GLY B N 1
ATOM 1863 C CA . GLY B 1 101 ? 10.469 -11.297 12.688 1 94.88 101 GLY B CA 1
ATOM 1864 C C . GLY B 1 101 ? 10.719 -12.344 11.617 1 94.88 101 GLY B C 1
ATOM 1865 O O . GLY B 1 101 ? 9.984 -12.414 10.633 1 94.88 101 GLY B O 1
ATOM 1866 N N . GLU B 1 102 ? 11.781 -13.164 11.93 1 95.56 102 GLU B N 1
ATOM 1867 C CA . GLU B 1 102 ? 12.188 -14.195 10.977 1 95.56 102 GLU B CA 1
ATOM 1868 C C . GLU B 1 102 ? 11.062 -15.203 10.742 1 95.56 102 GLU B C 1
ATOM 1870 O O . GLU B 1 102 ? 10.406 -15.641 11.688 1 95.56 102 GLU B O 1
ATOM 1875 N N . GLY B 1 103 ? 10.844 -15.508 9.477 1 95.06 103 GLY B N 1
ATOM 1876 C CA . GLY B 1 103 ? 9.812 -16.469 9.117 1 95.06 103 GLY B CA 1
ATOM 1877 C C . GLY B 1 103 ? 8.438 -15.852 9.008 1 95.06 103 GLY B C 1
ATOM 1878 O O . GLY B 1 103 ? 7.477 -16.516 8.609 1 95.06 103 GLY B O 1
ATOM 1879 N N . LYS B 1 104 ? 8.367 -14.594 9.281 1 96.5 104 LYS B N 1
ATOM 1880 C CA . LYS B 1 104 ? 7.074 -13.914 9.281 1 96.5 104 LYS B CA 1
ATOM 1881 C C . LYS B 1 104 ? 7.059 -12.758 8.281 1 96.5 104 LYS B C 1
ATOM 1883 O O . LYS B 1 104 ? 6.34 -11.773 8.469 1 96.5 104 LYS B O 1
ATOM 1888 N N . GLY B 1 105 ? 7.938 -12.836 7.297 1 96.44 105 GLY B N 1
ATOM 1889 C CA . GLY B 1 105 ? 8.023 -11.805 6.273 1 96.44 105 GLY B CA 1
ATOM 1890 C C . GLY B 1 105 ? 6.855 -11.836 5.305 1 96.44 105 GLY B C 1
ATOM 1891 O O . GLY B 1 105 ? 6.215 -12.867 5.125 1 96.44 105 GLY B O 1
ATOM 1892 N N . PHE B 1 106 ? 6.535 -10.711 4.766 1 97.81 106 PHE B N 1
ATOM 1893 C CA . PHE B 1 106 ? 5.488 -10.625 3.756 1 97.81 106 PHE B CA 1
ATOM 1894 C C . PHE B 1 106 ? 5.836 -9.586 2.699 1 97.81 106 PHE B C 1
ATOM 1896 O O . PHE B 1 106 ? 6.648 -8.688 2.943 1 97.81 106 PHE B O 1
ATOM 1903 N N . THR B 1 107 ? 5.305 -9.75 1.497 1 98.12 107 THR B N 1
ATOM 1904 C CA . THR B 1 107 ? 5.418 -8.805 0.388 1 98.12 107 THR B CA 1
ATOM 1905 C C . THR B 1 107 ? 4.07 -8.148 0.1 1 98.12 107 THR B C 1
ATOM 1907 O O . THR B 1 107 ? 3.041 -8.828 0.063 1 98.12 107 THR B O 1
ATOM 1910 N N . THR B 1 108 ? 4.09 -6.879 0.053 1 98.5 108 THR B N 1
ATOM 1911 C CA . THR B 1 108 ? 2.938 -6.129 -0.441 1 98.5 108 THR B CA 1
ATOM 1912 C C . THR B 1 108 ? 3.17 -5.664 -1.876 1 98.5 108 THR B C 1
ATOM 1914 O O . THR B 1 108 ? 4.23 -5.125 -2.193 1 98.5 108 THR B O 1
ATOM 1917 N N . LEU B 1 109 ? 2.215 -5.926 -2.717 1 98.75 109 LEU B N 1
ATOM 1918 C CA . LEU B 1 109 ? 2.201 -5.352 -4.059 1 98.75 109 LEU B CA 1
ATOM 1919 C C . LEU B 1 109 ? 1.377 -4.07 -4.09 1 98.75 109 LEU B C 1
ATOM 1921 O O . LEU B 1 109 ? 0.414 -3.926 -3.336 1 98.75 109 LEU B O 1
ATOM 1925 N N . ALA B 1 110 ? 1.793 -3.105 -4.852 1 98.88 110 ALA B N 1
ATOM 1926 C CA . ALA B 1 110 ? 0.966 -1.983 -5.285 1 98.88 110 ALA B CA 1
ATOM 1927 C C . ALA B 1 110 ? 0.547 -2.145 -6.746 1 98.88 110 ALA B C 1
ATOM 1929 O O . ALA B 1 110 ? 1.386 -2.094 -7.648 1 98.88 110 ALA B O 1
ATOM 1930 N N . VAL B 1 111 ? -0.708 -2.414 -6.906 1 98.88 111 VAL B N 1
ATOM 1931 C CA . VAL B 1 111 ? -1.267 -2.586 -8.242 1 98.88 111 VAL B CA 1
ATOM 1932 C C . VAL B 1 111 ? -2.098 -1.36 -8.617 1 98.88 111 VAL B C 1
ATOM 1934 O O . VAL B 1 111 ? -3.223 -1.196 -8.141 1 98.88 111 VAL B O 1
ATOM 1937 N N . VAL B 1 112 ? -1.556 -0.574 -9.539 1 98.69 112 VAL B N 1
ATOM 1938 C CA . VAL B 1 112 ? -2.188 0.687 -9.914 1 98.69 112 VAL B CA 1
ATOM 1939 C C . VAL B 1 112 ? -2.9 0.527 -11.258 1 98.69 112 VAL B C 1
ATOM 1941 O O . VAL B 1 112 ? -2.291 0.117 -12.242 1 98.69 112 VAL B O 1
ATOM 1944 N N . ASP B 1 113 ? -4.184 0.812 -11.266 1 98.44 113 ASP B N 1
ATOM 1945 C CA . ASP B 1 113 ? -4.898 1.045 -12.516 1 98.44 113 ASP B CA 1
ATOM 1946 C C . ASP B 1 113 ? -4.668 2.467 -13.023 1 98.44 113 ASP B C 1
ATOM 1948 O O . ASP B 1 113 ? -5.219 3.424 -12.477 1 98.44 113 ASP B O 1
ATOM 1952 N N . ASN B 1 114 ? -3.914 2.541 -14.062 1 97.31 114 ASN B N 1
ATOM 1953 C CA . ASN B 1 114 ? -3.475 3.852 -14.523 1 97.31 114 ASN B CA 1
ATOM 1954 C C . ASN B 1 114 ? -4.613 4.625 -15.188 1 97.31 114 ASN B C 1
ATOM 1956 O O . ASN B 1 114 ? -4.602 5.855 -15.211 1 97.31 114 ASN B O 1
ATOM 1960 N N . LYS B 1 115 ? -5.539 3.914 -15.688 1 96.12 115 LYS B N 1
ATOM 1961 C CA . LYS B 1 115 ? -6.672 4.57 -16.328 1 96.12 115 LYS B CA 1
ATOM 1962 C C . LYS B 1 115 ? -7.648 5.121 -15.297 1 96.12 115 LYS B C 1
ATOM 1964 O O . LYS B 1 115 ? -8.109 6.258 -15.422 1 96.12 115 LYS B O 1
ATOM 1969 N N . LYS B 1 116 ? -7.91 4.379 -14.312 1 95.94 116 LYS B N 1
ATOM 1970 C CA . LYS B 1 116 ? -8.898 4.766 -13.312 1 95.94 116 LYS B CA 1
ATOM 1971 C C . LYS B 1 116 ? -8.242 5.52 -12.156 1 95.94 116 LYS B C 1
ATOM 1973 O O . LYS B 1 116 ? -8.938 6.129 -11.336 1 95.94 116 LYS B O 1
ATOM 1978 N N . ARG B 1 117 ? -6.977 5.449 -12.078 1 96.62 117 ARG B N 1
ATOM 1979 C CA . ARG B 1 117 ? -6.191 6.008 -10.984 1 96.62 117 ARG B CA 1
ATOM 1980 C C . ARG B 1 117 ? -6.648 5.445 -9.641 1 96.62 117 ARG B C 1
ATOM 1982 O O . ARG B 1 117 ? -6.945 6.199 -8.719 1 96.62 117 ARG B O 1
ATOM 1989 N N . GLN B 1 118 ? -6.773 4.199 -9.648 1 98.06 118 GLN B N 1
ATOM 1990 C CA . GLN B 1 118 ? -7.086 3.4 -8.469 1 98.06 118 GLN B CA 1
ATOM 1991 C C . GLN B 1 118 ? -5.965 2.406 -8.164 1 98.06 118 GLN B C 1
ATOM 1993 O O . GLN B 1 118 ? -5.16 2.09 -9.039 1 98.06 118 GLN B O 1
ATOM 1998 N N . ILE B 1 119 ? -5.945 1.984 -6.922 1 98.75 119 ILE B N 1
ATOM 1999 C CA . ILE B 1 119 ? -4.852 1.111 -6.504 1 98.75 119 ILE B CA 1
ATOM 2000 C C . ILE B 1 119 ? -5.371 0.09 -5.492 1 98.75 119 ILE B C 1
ATOM 2002 O O . ILE B 1 119 ? -6.262 0.392 -4.695 1 98.75 119 ILE B O 1
ATOM 2006 N N . VAL B 1 120 ? -4.848 -1.138 -5.504 1 98.88 120 VAL B N 1
ATOM 2007 C CA . VAL B 1 120 ? -5.004 -2.113 -4.43 1 98.88 120 VAL B CA 1
ATOM 2008 C C . VAL B 1 120 ? -3.631 -2.578 -3.949 1 98.88 120 VAL B C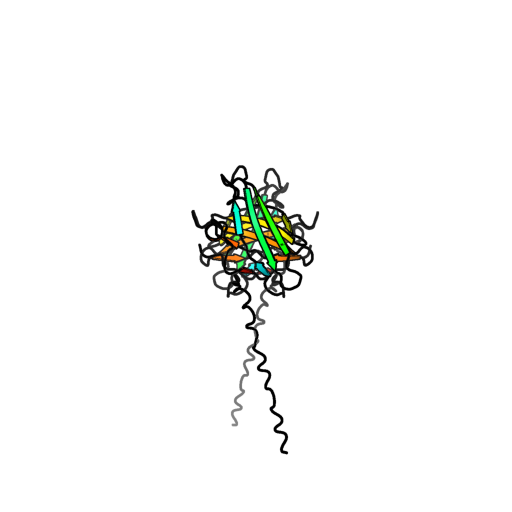 1
ATOM 2010 O O . VAL B 1 120 ? -2.635 -2.422 -4.656 1 98.88 120 VAL B O 1
ATOM 2013 N N . PHE B 1 121 ? -3.637 -3.152 -2.797 1 98.81 121 PHE B N 1
ATOM 2014 C CA . PHE B 1 121 ? -2.377 -3.539 -2.172 1 98.81 121 PHE B CA 1
ATOM 2015 C C . PHE B 1 121 ? -2.426 -4.988 -1.708 1 98.81 121 PHE B C 1
ATOM 2017 O O . PHE B 1 121 ? -2.377 -5.266 -0.508 1 98.81 121 PHE B O 1
ATOM 2024 N N . PRO B 1 122 ? -2.336 -5.922 -2.611 1 98.88 122 PRO B N 1
ATOM 2025 C CA . PRO B 1 122 ? -2.254 -7.328 -2.201 1 98.88 122 PRO B CA 1
ATOM 2026 C C . PRO B 1 122 ? -1.009 -7.625 -1.369 1 98.88 122 PRO B C 1
ATOM 2028 O O . PRO B 1 122 ? 0.069 -7.098 -1.651 1 98.88 122 PRO B O 1
ATOM 2031 N N . ALA B 1 123 ? -1.278 -8.43 -0.365 1 98.81 123 ALA B N 1
ATOM 2032 C CA . ALA B 1 123 ? -0.167 -8.836 0.493 1 98.81 123 ALA B CA 1
ATOM 2033 C C . ALA B 1 123 ? -0.13 -10.352 0.666 1 98.81 123 ALA B C 1
ATOM 2035 O O . ALA B 1 123 ? -1.173 -10.984 0.827 1 98.81 123 ALA B O 1
ATOM 2036 N N . TYR B 1 124 ? 1.071 -10.883 0.597 1 98.56 124 TYR B N 1
ATOM 2037 C CA . TYR B 1 124 ? 1.291 -12.32 0.743 1 98.56 124 TYR B CA 1
ATOM 2038 C C . TYR B 1 124 ? 2.504 -12.594 1.625 1 98.56 124 TYR B C 1
ATOM 2040 O O . TYR B 1 124 ? 3.539 -11.938 1.492 1 98.56 124 TYR B O 1
ATOM 2048 N N . THR B 1 125 ? 2.346 -13.578 2.561 1 98 125 THR B N 1
ATOM 2049 C CA . THR B 1 125 ? 3.496 -13.984 3.361 1 98 125 THR B CA 1
ATOM 2050 C C . THR B 1 125 ? 4.473 -14.805 2.527 1 98 125 THR B C 1
ATOM 2052 O O . THR B 1 125 ? 4.09 -15.406 1.52 1 98 125 THR B O 1
ATOM 2055 N N . ASP B 1 126 ? 5.746 -14.797 3.031 1 97.5 126 ASP B N 1
ATOM 2056 C CA . ASP B 1 126 ? 6.727 -15.68 2.406 1 97.5 126 ASP B CA 1
ATOM 2057 C C . ASP B 1 126 ? 6.246 -17.125 2.4 1 97.5 126 ASP B C 1
ATOM 2059 O O . ASP B 1 126 ? 6.457 -17.859 1.429 1 97.5 126 ASP B O 1
ATOM 2063 N N . ASN B 1 127 ? 5.633 -17.516 3.428 1 96.69 127 ASN B N 1
ATOM 2064 C CA . ASN B 1 127 ? 5.16 -18.891 3.553 1 96.69 127 ASN B CA 1
ATOM 2065 C C . ASN B 1 127 ? 4.082 -19.203 2.518 1 96.69 127 ASN B C 1
ATOM 2067 O O . ASN B 1 127 ? 4.023 -20.328 1.999 1 96.69 127 ASN B O 1
ATOM 2071 N N . GLN B 1 128 ? 3.213 -18.266 2.227 1 97.19 128 GLN B N 1
ATOM 2072 C CA . GLN B 1 128 ? 2.152 -18.484 1.248 1 97.19 128 GLN B CA 1
ATOM 2073 C C . GLN B 1 128 ? 2.729 -18.766 -0.135 1 97.19 128 GLN B C 1
ATOM 2075 O O . GLN B 1 128 ? 2.117 -19.484 -0.933 1 97.19 128 GLN B O 1
ATOM 2080 N N . VAL B 1 129 ? 3.945 -18.234 -0.419 1 98.12 129 VAL B N 1
ATOM 2081 C CA . VAL B 1 129 ? 4.355 -18.234 -1.82 1 98.12 129 VAL B CA 1
ATOM 2082 C C . VAL B 1 129 ? 5.637 -19.047 -1.984 1 98.12 129 VAL B C 1
ATOM 2084 O O . VAL B 1 129 ? 6.117 -19.234 -3.104 1 98.12 129 VAL B O 1
ATOM 2087 N N . LYS B 1 130 ? 6.234 -19.547 -0.973 1 92.75 130 LYS B N 1
ATOM 2088 C CA . LYS B 1 130 ? 7.559 -20.156 -1.012 1 92.75 130 LYS B CA 1
ATOM 2089 C C . LYS B 1 130 ? 7.566 -21.391 -1.906 1 92.75 130 LYS B C 1
ATOM 2091 O O . LYS B 1 130 ? 8.578 -21.703 -2.541 1 92.75 130 LYS B O 1
ATOM 2096 N N . GLY B 1 131 ? 6.648 -22.156 -2.104 1 90.56 131 GLY B N 1
ATOM 2097 C CA . GLY B 1 131 ? 6.602 -23.391 -2.869 1 90.56 131 GLY B CA 1
ATOM 2098 C C . GLY B 1 131 ? 6.32 -23.172 -4.344 1 90.56 131 GLY B C 1
ATOM 2099 O O . GLY B 1 131 ? 6.41 -24.109 -5.145 1 90.56 131 GLY B O 1
ATOM 2100 N N . GLY B 1 132 ? 5.973 -21.969 -4.668 1 95.69 132 GLY B N 1
ATOM 2101 C CA . GLY B 1 132 ? 5.707 -21.656 -6.062 1 95.69 132 GLY B CA 1
ATOM 2102 C C . GLY B 1 132 ? 4.316 -22.062 -6.512 1 95.69 132 GLY B C 1
ATOM 2103 O O . GLY B 1 132 ? 3.969 -21.906 -7.684 1 95.69 132 GLY B O 1
ATOM 2104 N N . GLU B 1 133 ? 3.59 -22.625 -5.574 1 97.12 133 GLU B N 1
ATOM 2105 C CA . GLU B 1 133 ? 2.221 -23.016 -5.891 1 97.12 133 GLU B CA 1
ATOM 2106 C C . GLU B 1 133 ? 1.284 -21.812 -5.875 1 97.12 133 GLU B C 1
ATOM 2108 O O . GLU B 1 133 ? 1.572 -20.797 -5.223 1 97.12 133 GLU B O 1
ATOM 2113 N N . VAL B 1 134 ? 0.173 -21.969 -6.613 1 97.88 134 VAL B N 1
ATOM 2114 C CA . VAL B 1 134 ? -0.854 -20.938 -6.617 1 97.88 134 VAL B CA 1
ATOM 2115 C C . VAL B 1 134 ? -1.448 -20.797 -5.219 1 97.88 134 VAL B C 1
ATOM 2117 O O . VAL B 1 134 ? -1.812 -21.781 -4.586 1 97.88 134 VAL B O 1
ATOM 2120 N N . VAL B 1 135 ? -1.5 -19.531 -4.734 1 97.75 135 VAL B N 1
ATOM 2121 C CA . VAL B 1 135 ? -2.105 -19.266 -3.438 1 97.75 135 VAL B CA 1
ATOM 2122 C C . VAL B 1 135 ? -3.619 -19.438 -3.523 1 97.75 135 VAL B C 1
ATOM 2124 O O . VAL B 1 135 ? -4.258 -18.922 -4.449 1 97.75 135 VAL B O 1
ATOM 2127 N N . GLN B 1 136 ? -4.16 -20.219 -2.623 1 95.62 136 GLN B N 1
ATOM 2128 C CA . GLN B 1 136 ? -5.602 -20.422 -2.539 1 95.62 136 GLN B CA 1
ATOM 2129 C C . GLN B 1 136 ? -6.125 -20.109 -1.14 1 95.62 136 GLN B C 1
ATOM 2131 O O . GLN B 1 136 ? -5.461 -20.406 -0.143 1 95.62 136 GLN B O 1
ATOM 2136 N N . PRO B 1 137 ? -7.305 -19.688 -1.01 1 96.75 137 PRO B N 1
ATOM 2137 C CA . PRO B 1 137 ? -8.102 -19.125 -2.098 1 96.75 137 PRO B CA 1
ATOM 2138 C C . PRO B 1 137 ? -7.504 -17.828 -2.662 1 96.75 137 PRO B C 1
ATOM 2140 O O . PRO B 1 137 ? -6.598 -17.25 -2.057 1 96.75 137 PRO B O 1
ATOM 2143 N N . ASP B 1 138 ? -7.988 -17.406 -3.844 1 98.12 138 ASP B N 1
ATOM 2144 C CA . ASP B 1 138 ? -7.664 -16.078 -4.336 1 98.12 138 ASP B CA 1
ATOM 2145 C C . ASP B 1 138 ? -8.047 -15.008 -3.316 1 98.12 138 ASP B C 1
ATOM 2147 O O . ASP B 1 138 ? -9.023 -15.164 -2.582 1 98.12 138 ASP B O 1
ATOM 2151 N N . GLN B 1 139 ? -7.25 -13.945 -3.32 1 98.19 139 GLN B N 1
ATOM 2152 C CA . GLN B 1 139 ? -7.5 -12.867 -2.377 1 98.19 139 GLN B CA 1
ATOM 2153 C C . GLN B 1 139 ? -8.039 -11.625 -3.092 1 98.19 139 GLN B C 1
ATOM 2155 O O . GLN B 1 139 ? -7.633 -11.328 -4.219 1 98.19 139 GLN B O 1
ATOM 2160 N N . SER B 1 140 ? -8.93 -10.906 -2.373 1 98.62 140 SER B N 1
ATOM 2161 C CA . SER B 1 140 ? -9.523 -9.695 -2.939 1 98.62 140 SER B CA 1
ATOM 2162 C C . SER B 1 140 ? -9.289 -8.492 -2.041 1 98.62 140 SER B C 1
ATOM 2164 O O . SER B 1 140 ? -9.141 -8.633 -0.826 1 98.62 140 SER B O 1
ATOM 2166 N N . TYR B 1 141 ? -9.273 -7.336 -2.645 1 98.62 141 TYR B N 1
ATOM 2167 C CA . TYR B 1 141 ? -8.938 -6.074 -1.991 1 98.62 141 TYR B CA 1
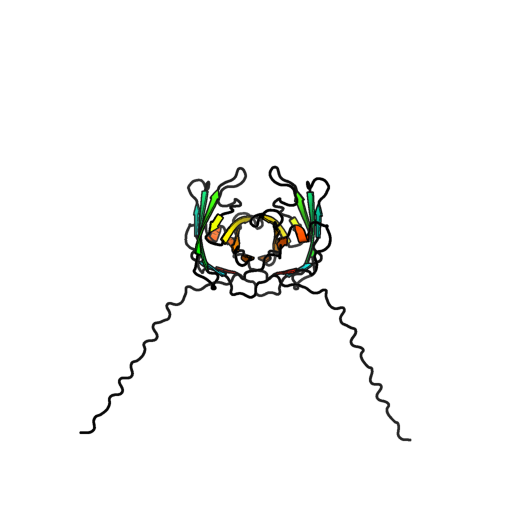ATOM 2168 C C . TYR B 1 141 ? -9.805 -4.938 -2.529 1 98.62 141 TYR B C 1
ATOM 2170 O O . TYR B 1 141 ? -10.062 -4.863 -3.732 1 98.62 141 TYR B O 1
ATOM 2178 N N . SER B 1 142 ? -10.203 -4.055 -1.598 1 98.56 142 SER B N 1
ATOM 2179 C CA . SER B 1 142 ? -10.93 -2.871 -2.055 1 98.56 142 SER B CA 1
ATOM 2180 C C . SER B 1 142 ? -9.977 -1.844 -2.658 1 98.56 142 SER B C 1
ATOM 2182 O O . SER B 1 142 ? -8.938 -1.529 -2.068 1 98.56 142 SER B O 1
ATOM 2184 N N . PRO B 1 143 ? -10.336 -1.372 -3.848 1 98.81 143 PRO B N 1
ATOM 2185 C CA . PRO B 1 143 ? -9.484 -0.324 -4.418 1 98.81 143 PRO B CA 1
ATOM 2186 C C . PRO B 1 143 ? -9.656 1.021 -3.717 1 98.81 143 PRO B C 1
ATOM 2188 O O . PRO B 1 143 ? -10.734 1.32 -3.203 1 98.81 143 PRO B O 1
ATOM 2191 N N . GLN B 1 144 ? -8.602 1.743 -3.607 1 98.44 144 GLN B N 1
ATOM 2192 C CA . GLN B 1 144 ? -8.672 3.137 -3.18 1 98.44 144 GLN B CA 1
ATOM 2193 C C . GLN B 1 144 ? -8.297 4.082 -4.316 1 98.44 144 GLN B C 1
ATOM 2195 O O . GLN B 1 144 ? -7.586 3.691 -5.246 1 98.44 144 GLN B O 1
ATOM 2200 N N . ASN B 1 145 ? -8.836 5.293 -4.242 1 98.19 145 ASN B N 1
ATOM 2201 C CA . ASN B 1 145 ? -8.492 6.336 -5.203 1 98.19 145 ASN B CA 1
ATOM 2202 C C . ASN B 1 145 ? -7.121 6.938 -4.906 1 98.19 145 ASN B C 1
ATOM 2204 O O . ASN B 1 145 ? -6.773 7.156 -3.746 1 98.19 145 ASN B O 1
ATOM 2208 N N . LEU B 1 146 ? -6.352 7.074 -5.973 1 97.19 146 LEU B N 1
ATOM 2209 C CA . LEU B 1 146 ? -5.16 7.898 -5.805 1 97.19 146 LEU B CA 1
ATOM 2210 C C . LEU B 1 146 ? -5.527 9.375 -5.73 1 97.19 146 LEU B C 1
ATOM 2212 O O . LEU B 1 146 ? -6.48 9.82 -6.375 1 97.19 146 LEU B O 1
ATOM 2216 N N . PRO B 1 147 ? -4.75 10.047 -4.891 1 93.12 147 PRO B N 1
ATOM 2217 C CA . PRO B 1 147 ? -5.082 11.469 -4.809 1 93.12 147 PRO B CA 1
ATOM 2218 C C . PRO B 1 147 ? -4.961 12.18 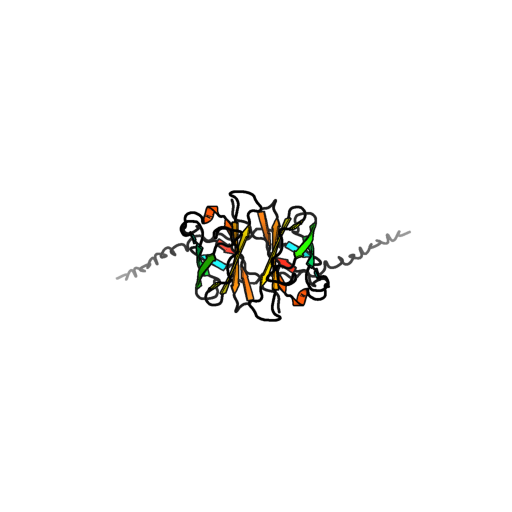-6.156 1 93.12 147 PRO B C 1
ATOM 2220 O O . PRO B 1 147 ? -4.18 11.766 -7.012 1 93.12 147 PRO B O 1
ATOM 2223 N N . LYS B 1 148 ? -5.926 13.188 -6.324 1 83.06 148 LYS B N 1
ATOM 2224 C CA . LYS B 1 148 ? -5.941 13.953 -7.57 1 83.06 148 LYS B CA 1
ATOM 2225 C C . LYS B 1 148 ? -4.691 14.812 -7.703 1 83.06 148 LYS B C 1
ATOM 2227 O O . LYS B 1 148 ? -4.191 15.352 -6.711 1 83.06 148 LYS B O 1
ATOM 2232 N N . ALA B 1 149 ? -4 14.609 -8.859 1 69.5 149 ALA B N 1
ATOM 2233 C CA . ALA B 1 149 ? -2.742 15.305 -9.125 1 69.5 149 ALA B CA 1
ATOM 2234 C C . ALA B 1 149 ? -2.883 16.812 -8.883 1 69.5 149 ALA B C 1
ATOM 2236 O O . ALA B 1 149 ? -3.971 17.359 -9.039 1 69.5 149 ALA B O 1
#

Foldseek 3Di:
DPPPPPPPPPPPPPPPPPPPPDDDFQFDPADWKWWAQWAKDADPPQQKIKIWTWIGRVPDDIWTDIWMFGADPVGRRLQAWGDQDDTPQWTKTKHKDQPVHPQFIKMWMWIARNVQQKTWIDMDTCVQHVVRGGRPPIDTTTIGHDDDD/DPPPPPPPPPPPPPPPPPPPPDDDFQFDPADWKWWAQWAKDADPPQQKIKIWTWIGRVPDDIWTDIWMFGADPVGRRLQAWGDQDDTPQWTKTKHKDQPVHPQFIKMWMWIARNVQQKTWIDMDTCVQHVVRGGRPPIDTTTIGHDDDD

Solvent-accessible surface area (backbone atoms only — not comparable to full-atom values): 16287 Å² total; per-residue (Å²): 133,85,78,76,77,73,77,77,77,76,74,77,71,74,70,74,70,76,71,71,76,64,70,40,72,36,55,44,97,59,65,51,28,34,44,37,62,34,25,31,43,63,46,85,89,34,47,36,24,41,34,36,32,27,44,30,53,79,77,60,81,69,41,69,36,66,42,65,19,47,38,53,98,88,25,50,10,89,56,26,58,27,59,81,28,76,36,86,63,27,42,35,34,36,43,48,44,56,89,74,35,92,90,37,29,32,37,37,35,41,44,30,35,64,83,76,41,29,33,34,64,56,58,44,28,49,76,62,27,68,83,39,44,62,39,75,63,26,42,24,35,64,31,25,47,55,59,79,112,132,84,78,75,77,74,80,77,77,76,74,78,72,75,70,72,70,77,71,70,77,63,69,40,72,37,56,44,97,58,67,51,28,32,46,37,62,34,24,31,43,60,45,85,90,33,49,35,23,40,34,38,32,29,43,31,53,80,78,60,81,70,40,67,37,65,42,62,19,48,40,53,99,87,25,49,10,88,56,26,58,27,60,80,28,75,36,86,65,26,42,34,35,37,44,46,44,56,87,74,35,91,88,38,29,32,37,35,34,41,44,30,36,66,83,76,42,29,33,35,64,57,58,44,28,51,77,63,28,67,83,40,44,62,40,76,62,27,44,24,35,64,32,26,47,54,60,79,114

Secondary structure (DSSP, 8-state):
----------------------EEE-B-SSPPEEEEEEEEEE-GGGSEEEEEEEEE-SSS--EEEEEEEE--SSS-GGGS-EEEEEETTEEEEEEEE-TT-TT--EEEEEEEETTTTEEE--EEEHHHHTT-PPPSSEEEE--EEPPP-/----------------------EEE-B-SSPPEEEEEEEEEE-GGGSEEEEEEEEE-SSS--EEEEEEEE--SSS-GGGS-EEEEEETTEEEEEEEE-TT-TT--EEEEEEEETTTTEEE--EEEHHHHTT-PPPSSEEEE--EEPPP-

Sequence (298 aa):
MQLTQTLLAALLAAIPALAAPSQLSMMAAAPEWTIEKLSRACIKHDELCTWTFAINNRQSAVTPCKHVVKATKDARASRANGGPSTCGDYTVTSGWSGQFGEGKGFTTLAVVDNKKRQIVFPAYTDNQVKGGEVVQPDQSYSPQNLPKAMQLTQTLLAALLAAIPALAAPSQLSMMAAAPEWTIEKLSRACIKHDELCTWTFAINNRQSAVTPCKHVVKATKDARASRANGGPSTCGDYTVTSGWSGQFGEGKGFTTLAVVDNKKRQIVFPAYTDNQVKGGEVVQPDQSYSPQNLPKA

Nearest PDB structures (foldseek):
  7cwj-assembly1_A  TM=9.762E-01  e=1.573E-17  Trichoderma virens Gv29-8
  2o62-assembly2_B  TM=2.404E-01  e=5.365E-01  Nostoc punctiforme PCC 73102
  5hlm-assembly1_C  TM=2.540E-01  e=2.382E+00  Gallus gallus
  7cwj-assembly1_A  TM=9.760E-01  e=1.573E-17  Trichoderma virens Gv29-8
  2o62-assembly2_B  TM=2.404E-01  e=5.365E-01  Nostoc punctiforme PCC 73102

InterPro domains:
  IPR060485 Effector TSP1 [PF27986] (34-146)

pLDDT: mean 89.6, std 18.34, range [34.5, 98.94]

Radius of gyration: 25.18 Å; Cα contacts (8 Å, |Δi|>4): 685; chains: 2; bounding box: 84×71×71 Å